Protein AF-A0A952EDF9-F1 (afdb_monomer)

Solvent-accessible surface area (backbone atoms only — not comparable to full-atom values): 18925 Å² total; per-residue (Å²): 132,82,62,59,41,62,50,46,63,73,45,100,60,60,72,67,63,33,50,54,29,49,51,56,52,49,58,46,50,69,54,49,51,57,54,50,52,52,51,51,51,51,51,51,54,49,51,53,53,53,46,60,43,46,52,59,56,50,51,53,50,53,54,50,51,53,45,42,74,70,30,38,53,57,67,71,69,79,77,60,95,83,40,78,61,56,66,59,35,51,54,51,40,51,52,37,52,54,50,50,50,53,55,50,52,51,48,56,52,46,55,51,49,50,56,51,49,51,53,51,54,54,54,49,69,72,42,92,85,60,61,68,69,66,52,48,55,54,53,49,52,52,56,54,51,53,53,54,52,55,59,60,62,64,42,44,65,64,76,78,76,85,78,73,81,82,86,84,69,87,67,77,70,66,80,77,75,78,68,85,48,74,64,56,51,52,51,51,51,50,52,50,48,59,51,45,68,56,49,50,61,54,50,52,54,52,51,50,54,58,53,55,51,52,33,54,51,53,39,52,52,52,53,52,31,42,54,52,41,24,74,78,69,76,48,78,74,68,47,54,71,81,50,64,66,74,63,86,74,68,76,84,63,47,49,79,48,55,44,75,48,81,51,103,88,38,71,26,38,36,33,33,18,45,23,58,85,83,82,48,67,47,53,37,26,31,37,39,36,38,42,69,90,69,53,72,47,80,47,76,34,62,50,76,83,78,63,97,80,67,87,74,83,82,86,88,83,89,66,71,88,129

Sequence (322 aa):
PYVLPALKLIAPLPLEERALAAQQFLAFGQTLWPALAVLIVAAAVFSLHLTHRLAGPLHRLHQSARELAQGNLTLRVRLRRGDELHELAHVANTALVNLDQAFGDIRAHGAHSQAAVGRVVEALRAQPGANPEYLADWEEALKESDQLEAVLQRFRFAERLQGQGGWMGTRRRGQNQRGITLIELLIALAIVGILSSVAIPAYLNYVEHARTVEGNTAVRDVARLLDAYYVDTGAYSDNLATIGYSPVPPLRYYTILIKLKESDEEKDYEVRATGNLDGDVTHDAWVLEKKTDGTKTLRHGCISKVNPKDKLVGKIVYGCAD

pLDDT: mean 77.38, std 15.07, range [27.61, 94.0]

Secondary structure (DSSP, 8-state):
--SHHHHHHHS---HHHHHHHHHHHHHHHHHHHHHHHHHHHHHHHHHHHHHHHHHHHHHHHHHHHHHHHTTBTT------TT-STHHHHHHHHHHHHHHHHHHHHHHHHHHHHHHHHHHHHHHHHTSTT--HHHHHHHHHHHHHHHHHHHHHHTSB-------S--------------PPPHHHHHHHHHHHHHHHHHHHHHHHHHHHHHHHHHHHHHHHHHHHHHHHHHHHHSS--S-TTTTT---SSPPSSEEEEEEEEEETTEEEEEEEEEE-SSS-SSS-EEEEEE-TTS-EEEEEE---PPPTT----S--------

Radius of gyration: 46.33 Å; Cα contacts (8 Å, |Δi|>4): 250; chains: 1; bounding box: 87×51×136 Å

Structure (mmCIF, N/CA/C/O backbone):
data_AF-A0A952EDF9-F1
#
_entry.id   AF-A0A952EDF9-F1
#
loop_
_atom_site.group_PDB
_atom_site.id
_atom_site.type_symbol
_atom_site.label_atom_id
_atom_site.label_alt_id
_atom_site.label_comp_id
_atom_site.label_asym_id
_atom_site.label_entity_id
_atom_site.label_seq_id
_atom_site.pdbx_PDB_ins_code
_atom_site.Cartn_x
_atom_site.Cartn_y
_atom_site.Cartn_z
_atom_site.occupancy
_atom_site.B_iso_or_equiv
_atom_site.auth_seq_id
_atom_site.auth_comp_id
_atom_site.auth_asym_id
_atom_site.auth_atom_id
_atom_site.pdbx_PDB_model_num
ATOM 1 N N . PRO A 1 1 ? -13.611 11.651 13.789 1.00 52.47 1 PRO A N 1
ATOM 2 C CA . PRO A 1 1 ? -12.876 12.527 14.740 1.00 52.47 1 PRO A CA 1
ATOM 3 C C . PRO A 1 1 ? -12.589 13.957 14.232 1.00 52.47 1 PRO A C 1
ATOM 5 O O . PRO A 1 1 ? -12.571 14.872 15.041 1.00 52.47 1 PRO A O 1
ATOM 8 N N . TYR A 1 2 ? -12.373 14.169 12.926 1.00 54.50 2 TYR A N 1
ATOM 9 C CA . TYR A 1 2 ? -11.706 15.390 12.428 1.00 54.50 2 TYR A CA 1
ATOM 10 C C . TYR A 1 2 ? -12.625 16.529 11.942 1.00 54.50 2 TYR A C 1
ATOM 12 O O . TYR A 1 2 ? -12.168 17.655 11.793 1.00 54.50 2 TYR A O 1
ATOM 20 N N . VAL A 1 3 ? -13.916 16.267 11.714 1.00 55.88 3 VAL A N 1
ATOM 21 C CA . VAL A 1 3 ? -14.873 17.268 11.183 1.00 55.88 3 VAL A CA 1
ATOM 22 C C . VAL A 1 3 ? -15.687 17.939 12.302 1.00 55.88 3 VAL A C 1
ATOM 24 O O . VAL A 1 3 ? -16.076 19.099 12.190 1.00 55.88 3 VAL A O 1
ATOM 27 N N . LEU A 1 4 ? -15.899 17.232 13.419 1.00 60.84 4 LEU A N 1
ATOM 28 C CA . LEU A 1 4 ? -16.686 17.721 14.557 1.00 60.84 4 LEU A CA 1
ATOM 29 C C . LEU A 1 4 ? -16.128 19.006 15.200 1.00 60.84 4 LEU A C 1
ATOM 31 O O . LEU A 1 4 ? -16.930 19.901 15.460 1.00 60.84 4 LEU A O 1
ATOM 35 N N . PRO A 1 5 ? -14.808 19.154 15.442 1.00 62.56 5 PRO A N 1
ATOM 36 C CA . PRO A 1 5 ? -14.270 20.374 16.051 1.00 62.56 5 PRO A CA 1
ATOM 37 C C . PRO A 1 5 ? -14.475 21.615 15.169 1.00 62.56 5 PRO A C 1
ATOM 39 O O . PRO A 1 5 ? -14.823 22.681 15.671 1.00 62.56 5 PRO A O 1
ATOM 42 N N . ALA A 1 6 ? -14.345 21.464 13.845 1.00 62.41 6 ALA A N 1
ATOM 43 C CA . ALA A 1 6 ? -14.576 22.541 12.882 1.00 62.41 6 ALA A CA 1
ATOM 44 C C . ALA A 1 6 ? -16.059 22.956 12.815 1.00 62.41 6 ALA A C 1
ATOM 46 O O . ALA A 1 6 ? -16.367 24.144 12.761 1.00 62.41 6 ALA A O 1
ATOM 47 N N . LEU A 1 7 ? -16.984 21.992 12.887 1.00 62.88 7 LEU A N 1
ATOM 48 C CA . LEU A 1 7 ? -18.426 22.265 12.958 1.00 62.88 7 LEU A CA 1
ATOM 49 C C . LEU A 1 7 ? -18.827 22.953 14.276 1.00 62.88 7 LEU A C 1
ATOM 51 O O . LEU A 1 7 ? -19.652 23.867 14.260 1.00 62.88 7 LEU A O 1
ATOM 55 N N . LYS A 1 8 ? -18.213 22.571 15.407 1.00 63.72 8 LYS A N 1
ATOM 56 C CA . LYS A 1 8 ? -18.462 23.183 16.727 1.00 63.72 8 LYS A CA 1
ATOM 57 C C . LYS A 1 8 ? -18.050 24.659 16.805 1.00 63.72 8 LYS A C 1
ATOM 59 O O . LYS A 1 8 ? -18.678 25.423 17.530 1.00 63.72 8 LYS A O 1
ATOM 64 N N . LEU A 1 9 ? -17.043 25.078 16.036 1.00 63.53 9 LEU A N 1
ATOM 65 C CA . LEU A 1 9 ? -16.602 26.479 15.966 1.00 63.53 9 LEU A CA 1
ATOM 66 C C . LEU A 1 9 ? -17.614 27.402 15.263 1.00 63.53 9 LEU A C 1
ATOM 68 O O . LEU A 1 9 ? -17.682 28.587 15.583 1.00 63.53 9 LEU A O 1
ATOM 72 N N . ILE A 1 10 ? -18.406 26.866 14.329 1.00 71.44 10 ILE A N 1
ATOM 73 C CA . ILE A 1 10 ? -19.379 27.627 13.525 1.00 71.44 10 ILE A CA 1
ATOM 74 C C . ILE A 1 10 ? -20.788 27.551 14.146 1.00 71.44 10 ILE A C 1
ATOM 76 O O . ILE A 1 10 ? -21.595 28.466 13.987 1.00 71.44 10 ILE A O 1
ATOM 80 N N . ALA A 1 11 ? -21.086 26.492 14.905 1.00 72.88 11 ALA A N 1
ATOM 81 C CA . ALA A 1 11 ? -22.366 26.309 15.587 1.00 72.88 11 ALA A CA 1
ATOM 82 C C . ALA A 1 11 ? -22.575 27.318 16.742 1.00 72.88 11 ALA A C 1
ATOM 84 O O . ALA A 1 11 ? -21.603 27.692 17.409 1.00 72.88 11 ALA A O 1
ATOM 85 N N . PRO A 1 12 ? -23.818 27.768 17.022 1.00 76.12 12 PRO A N 1
ATOM 86 C CA . PRO A 1 12 ? -24.167 28.664 18.134 1.00 76.12 12 PRO A CA 1
ATOM 87 C C . PRO A 1 12 ? -24.107 27.942 19.494 1.00 76.12 12 PRO A C 1
ATOM 89 O O . PRO A 1 12 ? -25.115 27.772 20.168 1.00 76.12 12 PRO A O 1
ATOM 92 N N . LEU A 1 13 ? -22.915 27.481 19.872 1.00 78.31 13 LEU A N 1
ATOM 93 C CA . LEU A 1 13 ? -22.613 26.823 21.144 1.00 78.31 13 LEU A CA 1
ATOM 94 C C . LEU A 1 13 ? -22.057 27.830 22.173 1.00 78.31 13 LEU A C 1
ATOM 96 O O . LEU A 1 13 ? -21.563 28.894 21.776 1.00 78.31 13 LEU A O 1
ATOM 100 N N . PRO A 1 14 ? -22.108 27.505 23.480 1.00 81.62 14 PRO A N 1
ATOM 101 C CA . PRO A 1 14 ? -21.505 28.313 24.539 1.00 81.62 14 PRO A CA 1
ATOM 102 C C . PRO A 1 14 ? -20.019 28.605 24.275 1.00 81.62 14 PRO A C 1
ATOM 104 O O . PRO A 1 14 ? -19.308 27.803 23.666 1.00 81.62 14 PRO A O 1
ATOM 107 N N . LEU A 1 15 ? -19.535 29.760 24.748 1.00 75.62 15 LEU A N 1
ATOM 108 C CA . LEU A 1 15 ? -18.158 30.228 24.509 1.00 75.62 15 LEU A CA 1
ATOM 109 C C . LEU A 1 15 ? -17.088 29.241 25.005 1.00 75.62 15 LEU A C 1
ATOM 111 O O . LEU A 1 15 ? -16.028 29.131 24.393 1.00 75.62 15 LEU A O 1
ATOM 115 N N . GLU A 1 16 ? -17.382 28.500 26.068 1.00 79.94 16 GLU A N 1
ATOM 116 C CA . GLU A 1 16 ? -16.485 27.513 26.672 1.00 79.94 16 GLU A CA 1
ATOM 117 C C . GLU A 1 16 ? -16.273 26.285 25.769 1.00 79.94 16 GLU A C 1
ATOM 119 O O . GLU A 1 16 ? -15.138 25.892 25.496 1.00 79.94 16 GLU A O 1
ATOM 124 N N . GLU A 1 17 ? -17.346 25.751 25.177 1.00 75.06 17 GLU A N 1
ATOM 125 C CA . GLU A 1 17 ? -17.253 24.637 24.225 1.00 75.06 17 GLU A CA 1
ATOM 126 C C . GLU A 1 17 ? -16.536 25.034 22.928 1.00 75.06 17 GLU A C 1
ATOM 128 O O . GLU A 1 17 ? -15.784 24.244 22.347 1.00 75.06 17 GLU A O 1
ATOM 133 N N . ARG A 1 18 ? -16.731 26.281 22.481 1.00 73.19 18 ARG A N 1
ATOM 134 C CA . ARG A 1 18 ? -16.001 26.841 21.335 1.00 73.19 18 ARG A CA 1
ATOM 135 C C . ARG A 1 18 ? -14.509 26.996 21.633 1.00 73.19 18 ARG A C 1
ATOM 137 O O . ARG A 1 18 ? -13.697 26.740 20.746 1.00 73.19 18 ARG A O 1
ATOM 144 N N . ALA A 1 19 ? -14.138 27.370 22.859 1.00 75.25 19 ALA A N 1
ATOM 145 C CA . ALA A 1 19 ? -12.742 27.491 23.280 1.00 75.25 19 ALA A CA 1
ATOM 146 C C . ALA A 1 19 ? -12.031 26.126 23.326 1.00 75.25 19 ALA A C 1
ATOM 148 O O . ALA A 1 19 ? -10.907 26.005 22.834 1.00 75.25 19 ALA A O 1
ATOM 149 N N . LEU A 1 20 ? -12.706 25.083 23.821 1.00 78.75 20 LEU A N 1
ATOM 150 C CA . LEU A 1 20 ? -12.185 23.713 23.806 1.00 78.75 20 LEU A CA 1
ATOM 151 C C . LEU A 1 20 ? -11.982 23.202 22.368 1.00 78.75 20 LEU A C 1
ATOM 153 O O . LEU A 1 20 ? -10.925 22.664 22.031 1.00 78.75 20 LEU A O 1
ATOM 157 N N . ALA A 1 21 ? -12.966 23.424 21.490 1.00 73.69 21 ALA A N 1
ATOM 158 C CA . ALA A 1 21 ? -12.864 23.061 20.076 1.00 73.69 21 ALA A CA 1
ATOM 159 C C . ALA A 1 21 ? -11.733 23.826 19.360 1.00 73.69 21 ALA A C 1
ATOM 161 O O . ALA A 1 21 ? -11.009 23.242 18.550 1.00 73.69 21 ALA A O 1
ATOM 162 N N . ALA A 1 22 ? -11.536 25.109 19.690 1.00 75.81 22 ALA A N 1
ATOM 163 C CA . ALA A 1 22 ? -10.440 25.918 19.166 1.00 75.81 22 ALA A CA 1
ATOM 164 C C . ALA A 1 22 ? -9.071 25.353 19.568 1.00 75.81 22 ALA A C 1
ATOM 166 O O . ALA A 1 22 ? -8.200 25.217 18.712 1.00 75.81 22 ALA A O 1
ATOM 167 N N . GLN A 1 23 ? -8.884 24.969 20.836 1.00 79.00 23 GLN A N 1
ATOM 168 C CA . GLN A 1 23 ? -7.627 24.379 21.312 1.00 79.00 23 GLN A CA 1
ATOM 169 C C . GLN A 1 23 ? -7.314 23.044 20.630 1.00 79.00 23 GLN A C 1
ATOM 171 O O . GLN A 1 23 ? -6.174 22.820 20.222 1.00 79.00 23 GLN A O 1
ATOM 176 N N . GLN A 1 24 ? -8.319 22.187 20.431 1.00 75.44 24 GLN A N 1
ATOM 177 C CA . GLN A 1 24 ? -8.152 20.931 19.692 1.00 75.44 24 GLN A CA 1
ATOM 178 C C . GLN A 1 24 ? -7.728 21.175 18.239 1.00 75.44 24 GLN A C 1
ATOM 180 O O . GLN A 1 24 ? -6.836 20.499 17.725 1.00 75.44 24 GLN A O 1
ATOM 185 N N . PHE A 1 25 ? -8.326 22.170 17.580 1.00 74.88 25 PHE A N 1
ATOM 186 C CA . PHE A 1 25 ? -7.965 22.540 16.212 1.00 74.88 25 PHE A CA 1
ATOM 187 C C . PHE A 1 25 ? -6.546 23.128 16.127 1.00 74.88 25 PHE A C 1
ATOM 189 O O . PHE A 1 25 ? -5.804 22.846 15.185 1.00 74.88 25 PHE A O 1
ATOM 196 N N . LEU A 1 26 ? -6.141 23.904 17.134 1.00 76.00 26 LEU A N 1
ATOM 197 C CA . LEU A 1 26 ? -4.812 24.510 17.217 1.00 76.00 26 LEU A CA 1
ATOM 198 C C . LEU A 1 26 ? -3.723 23.449 17.448 1.00 76.00 26 LEU A C 1
ATOM 200 O O . LEU A 1 26 ? -2.719 23.444 16.736 1.00 76.00 26 LEU A O 1
ATOM 204 N N . ALA A 1 27 ? -3.955 22.500 18.360 1.00 75.25 27 ALA A N 1
ATOM 205 C CA . ALA A 1 27 ? -3.066 21.358 18.595 1.00 75.25 27 ALA A CA 1
ATOM 206 C C . ALA A 1 27 ? -2.930 20.464 17.347 1.00 75.25 27 ALA A C 1
ATOM 208 O O . ALA A 1 27 ? -1.843 19.980 17.016 1.00 75.25 27 ALA A O 1
ATOM 209 N N . PHE A 1 28 ? -4.022 20.294 16.598 1.00 76.00 28 PHE A N 1
ATOM 210 C CA . PHE A 1 28 ? -3.999 19.603 15.314 1.00 76.00 28 PHE A CA 1
ATOM 211 C C . PHE A 1 28 ? -3.159 20.353 14.272 1.00 76.00 28 PHE A C 1
ATOM 213 O O . PHE A 1 28 ? -2.289 19.760 13.639 1.00 76.00 28 PHE A O 1
ATOM 220 N N . GLY A 1 29 ? -3.348 21.667 14.129 1.00 77.81 29 GLY A N 1
ATOM 221 C CA . GLY A 1 29 ? -2.534 22.485 13.227 1.00 77.81 29 GLY A CA 1
ATOM 222 C C . GLY A 1 29 ? -1.038 22.408 13.553 1.00 77.81 29 GLY A C 1
ATOM 223 O O . GLY A 1 29 ? -0.217 22.256 12.649 1.00 77.81 29 GLY A O 1
ATOM 224 N N . GLN A 1 30 ? -0.682 22.437 14.839 1.00 79.69 30 GLN A N 1
ATOM 225 C CA . GLN A 1 30 ? 0.709 22.354 15.298 1.00 79.69 30 GLN A CA 1
ATOM 226 C C . GLN A 1 30 ? 1.385 21.011 15.001 1.00 79.69 30 GLN A C 1
ATOM 228 O O . GLN A 1 30 ? 2.604 20.972 14.876 1.00 79.69 30 GLN A O 1
ATOM 233 N N . THR A 1 31 ? 0.629 19.922 14.860 1.00 77.25 31 THR A N 1
ATOM 234 C CA . THR A 1 31 ? 1.179 18.592 14.547 1.00 77.25 31 THR A CA 1
ATOM 235 C C . THR A 1 31 ? 1.130 18.278 13.051 1.00 77.25 31 THR A C 1
ATOM 237 O O . THR A 1 31 ? 2.080 17.714 12.506 1.00 77.25 31 THR A O 1
ATOM 240 N N . LEU A 1 32 ? 0.068 18.699 12.360 1.00 81.75 32 LEU A N 1
ATOM 241 C CA . LEU A 1 32 ? -0.134 18.437 10.936 1.00 81.75 32 LEU A CA 1
ATOM 242 C C . LEU A 1 32 ? 0.842 19.224 10.051 1.00 81.75 32 LEU A C 1
ATOM 244 O O . LEU A 1 32 ? 1.444 18.649 9.145 1.00 81.75 32 LEU A O 1
ATOM 248 N N . TRP A 1 33 ? 1.006 20.531 10.289 1.00 85.88 33 TRP A N 1
ATOM 249 C CA . TRP A 1 33 ? 1.817 21.386 9.414 1.00 85.88 33 TRP A CA 1
ATOM 250 C C . TRP A 1 33 ? 3.299 20.983 9.366 1.00 85.88 33 TRP A C 1
ATOM 252 O O . TRP A 1 33 ? 3.834 20.893 8.258 1.00 85.88 33 TRP A O 1
ATOM 262 N N . PRO A 1 34 ? 3.971 20.672 10.494 1.00 87.12 34 PRO A N 1
ATOM 263 C CA . PRO A 1 34 ? 5.345 20.179 10.459 1.00 87.12 34 PRO A CA 1
ATOM 264 C C . PRO A 1 34 ? 5.468 18.833 9.745 1.00 87.12 34 PRO A C 1
ATOM 266 O O . PRO A 1 34 ? 6.382 18.651 8.943 1.00 87.12 34 PRO A O 1
ATOM 269 N N . ALA A 1 35 ? 4.530 17.908 9.981 1.00 80.19 35 ALA A N 1
ATOM 270 C CA . ALA A 1 35 ? 4.525 16.610 9.312 1.00 80.19 35 ALA A CA 1
ATOM 271 C C . ALA A 1 35 ? 4.379 16.767 7.789 1.00 80.19 35 ALA A C 1
ATOM 273 O O . ALA A 1 35 ? 5.140 16.166 7.032 1.00 80.19 35 ALA A O 1
ATOM 274 N N . LEU A 1 36 ? 3.461 17.630 7.339 1.00 84.62 36 LEU A N 1
ATOM 275 C CA . LEU A 1 36 ? 3.266 17.942 5.923 1.00 84.62 36 LEU A CA 1
ATOM 276 C C . LEU A 1 36 ? 4.515 18.590 5.310 1.00 84.62 36 LEU A C 1
ATOM 278 O O . LEU A 1 36 ? 4.930 18.208 4.219 1.00 84.62 36 LEU A O 1
ATOM 282 N N . ALA A 1 37 ? 5.141 19.534 6.017 1.00 88.44 37 ALA A N 1
ATOM 283 C CA . ALA A 1 37 ? 6.357 20.197 5.557 1.00 88.44 37 ALA A CA 1
ATOM 284 C C . ALA A 1 37 ? 7.510 19.199 5.367 1.00 88.44 37 ALA A C 1
ATOM 286 O O . ALA A 1 37 ? 8.168 19.214 4.327 1.00 88.44 37 ALA A O 1
ATOM 287 N N . VAL A 1 38 ? 7.711 18.283 6.320 1.00 90.00 38 VAL A N 1
ATOM 288 C CA . VAL A 1 38 ? 8.703 17.201 6.199 1.00 90.00 38 VAL A CA 1
ATOM 289 C C . VAL A 1 38 ? 8.398 16.314 4.992 1.00 90.00 38 VAL A C 1
ATOM 291 O O . VAL A 1 38 ? 9.305 15.988 4.229 1.00 90.00 38 VAL A O 1
ATOM 294 N N . LEU A 1 39 ? 7.128 15.967 4.777 1.00 88.31 39 LEU A N 1
ATOM 295 C CA . LEU A 1 39 ? 6.696 15.136 3.652 1.00 88.31 39 LEU A CA 1
ATOM 296 C C . LEU A 1 39 ? 6.957 15.819 2.301 1.00 88.31 39 LEU A C 1
ATOM 298 O O . LEU A 1 39 ? 7.466 15.185 1.380 1.00 88.31 39 LEU A O 1
ATOM 302 N N . ILE A 1 40 ? 6.677 17.120 2.197 1.00 91.44 40 ILE A N 1
ATOM 303 C CA . ILE A 1 40 ? 6.951 17.923 0.997 1.00 91.44 40 ILE A CA 1
ATOM 304 C C . ILE A 1 40 ? 8.454 17.986 0.722 1.00 91.44 40 ILE A C 1
ATOM 306 O O . ILE A 1 40 ? 8.878 17.778 -0.414 1.00 91.44 40 ILE A O 1
ATOM 310 N N . VAL A 1 41 ? 9.273 18.228 1.750 1.00 92.94 41 VAL A N 1
ATOM 311 C CA . VAL A 1 41 ? 10.735 18.254 1.604 1.00 92.94 41 VAL A CA 1
ATOM 312 C C . VAL A 1 41 ? 11.257 16.884 1.173 1.00 92.94 41 VAL A C 1
ATOM 314 O O . VAL A 1 41 ? 12.049 16.801 0.236 1.00 92.94 41 VAL A O 1
ATOM 317 N N . ALA A 1 42 ? 10.777 15.801 1.788 1.00 87.19 42 ALA A N 1
ATOM 318 C CA . ALA A 1 42 ? 11.144 14.442 1.405 1.00 87.19 42 ALA A CA 1
ATOM 319 C C . ALA A 1 42 ? 10.755 14.134 -0.051 1.00 87.19 42 ALA A C 1
ATOM 321 O O . ALA A 1 42 ? 11.573 13.606 -0.806 1.00 87.19 42 ALA A O 1
ATOM 322 N N . ALA A 1 43 ? 9.549 14.524 -0.476 1.00 85.44 43 ALA A N 1
ATOM 323 C CA . ALA A 1 43 ? 9.085 14.366 -1.852 1.00 85.44 43 ALA A CA 1
ATOM 324 C C . ALA A 1 43 ? 9.927 15.184 -2.846 1.00 85.44 43 ALA A C 1
ATOM 326 O O . ALA A 1 43 ? 10.272 14.686 -3.919 1.00 85.44 43 ALA A O 1
ATOM 327 N N . ALA A 1 44 ? 10.314 16.411 -2.488 1.00 91.12 44 ALA A N 1
ATOM 328 C CA . ALA A 1 44 ? 11.178 17.251 -3.311 1.00 91.12 44 ALA A CA 1
ATOM 329 C C . ALA A 1 44 ? 12.581 16.642 -3.467 1.00 91.12 44 ALA A C 1
ATOM 331 O O . ALA A 1 44 ? 13.087 16.529 -4.583 1.00 91.12 44 ALA A O 1
ATOM 332 N N . VAL A 1 45 ? 13.187 16.181 -2.368 1.00 90.31 45 VAL A N 1
ATOM 333 C CA . VAL A 1 45 ? 14.494 15.504 -2.387 1.00 90.31 45 VAL A CA 1
ATOM 334 C C . VAL A 1 45 ? 14.432 14.223 -3.218 1.00 90.31 45 VAL A C 1
ATOM 336 O O . VAL A 1 45 ? 15.315 13.978 -4.040 1.00 90.31 45 VAL A O 1
ATOM 339 N N . PHE A 1 46 ? 13.370 13.432 -3.060 1.00 86.25 46 PHE A N 1
ATOM 340 C CA . PHE A 1 46 ? 13.144 12.226 -3.850 1.00 86.25 46 PHE A CA 1
ATOM 341 C C . PHE A 1 46 ? 13.009 12.536 -5.347 1.00 86.25 46 PHE A C 1
ATOM 343 O O . PHE A 1 46 ? 13.668 11.900 -6.171 1.00 86.25 46 PHE A O 1
ATOM 350 N N . SER A 1 47 ? 12.218 13.553 -5.700 1.00 85.88 47 SER A N 1
ATOM 351 C CA . SER A 1 47 ? 12.043 14.005 -7.084 1.00 85.88 47 SER A CA 1
ATOM 352 C C . SER A 1 47 ? 13.372 14.441 -7.712 1.00 85.88 47 SER A C 1
ATOM 354 O O . SER A 1 47 ? 13.710 14.023 -8.824 1.00 85.88 47 SER A O 1
ATOM 356 N N . LEU A 1 48 ? 14.188 15.202 -6.973 1.00 89.31 48 LEU A N 1
ATOM 357 C CA . LEU A 1 48 ? 15.528 15.602 -7.412 1.00 89.31 48 LEU A CA 1
ATOM 358 C C . LEU A 1 48 ? 16.460 14.395 -7.591 1.00 89.31 48 LEU A C 1
ATOM 360 O O . LEU A 1 48 ? 17.196 14.328 -8.579 1.00 89.31 48 LEU A O 1
ATOM 364 N N . HIS A 1 49 ? 16.405 13.416 -6.684 1.00 85.25 49 HIS A N 1
ATOM 365 C CA . HIS A 1 49 ? 17.210 12.199 -6.782 1.00 85.25 49 HIS A CA 1
ATOM 366 C C . HIS A 1 49 ? 16.850 11.368 -8.020 1.00 85.25 49 HIS A C 1
ATOM 368 O O . HIS A 1 49 ? 17.738 10.959 -8.774 1.00 85.25 49 HIS A O 1
ATOM 374 N N . LEU A 1 50 ? 15.551 11.161 -8.259 1.00 80.94 50 LEU A N 1
ATOM 375 C CA . LEU A 1 50 ? 15.045 10.432 -9.421 1.00 80.94 50 LEU A CA 1
ATOM 376 C C . LEU A 1 50 ? 15.430 11.142 -10.725 1.00 80.94 50 LEU A C 1
ATOM 378 O O . LEU A 1 50 ? 15.945 10.518 -11.654 1.00 80.94 50 LEU A O 1
ATOM 382 N N . THR A 1 51 ? 15.254 12.464 -10.766 1.00 84.31 51 THR A N 1
ATOM 383 C CA . THR A 1 51 ? 15.580 13.283 -11.938 1.00 84.31 51 THR A CA 1
ATOM 384 C C . THR A 1 51 ? 17.064 13.193 -12.279 1.00 84.31 51 THR A C 1
ATOM 386 O O . THR A 1 51 ? 17.415 12.967 -13.436 1.00 84.31 51 THR A O 1
ATOM 389 N N . HIS A 1 52 ? 17.955 13.288 -11.289 1.00 82.50 52 HIS A N 1
ATOM 390 C CA . HIS A 1 52 ? 19.394 13.197 -11.534 1.00 82.50 52 HIS A CA 1
ATOM 391 C C . HIS A 1 52 ? 19.821 11.808 -12.042 1.00 82.50 52 HIS A C 1
ATOM 393 O O . HIS A 1 52 ? 20.681 11.709 -12.921 1.00 82.50 52 HIS A O 1
ATOM 399 N N . ARG A 1 53 ? 19.201 10.731 -11.539 1.00 80.12 53 ARG A N 1
ATOM 400 C CA . ARG A 1 53 ? 19.488 9.358 -11.989 1.00 80.12 53 ARG A CA 1
ATOM 401 C C . ARG A 1 53 ? 18.997 9.048 -13.406 1.00 80.12 53 ARG A C 1
ATOM 403 O O . ARG A 1 53 ? 19.565 8.163 -14.039 1.00 80.12 53 ARG A O 1
ATOM 410 N N . LEU A 1 54 ? 17.990 9.760 -13.917 1.00 80.50 54 LEU A N 1
ATOM 411 C CA . LEU A 1 54 ? 17.394 9.493 -15.235 1.00 80.50 54 LEU A CA 1
ATOM 412 C C . LEU A 1 54 ? 17.816 10.492 -16.320 1.00 80.50 54 LEU A C 1
ATOM 414 O O . LEU A 1 54 ? 18.090 10.090 -17.453 1.00 80.50 54 LEU A O 1
ATOM 418 N N . ALA A 1 55 ? 17.917 11.782 -15.992 1.00 81.56 55 ALA A N 1
ATOM 419 C CA . ALA A 1 55 ? 18.138 12.837 -16.982 1.00 81.56 55 ALA A CA 1
ATOM 420 C C . ALA A 1 55 ? 19.520 12.745 -17.651 1.00 81.56 55 ALA A C 1
ATOM 422 O O . ALA A 1 55 ? 19.638 12.870 -18.871 1.00 81.56 55 ALA A O 1
ATOM 423 N N . GLY A 1 56 ? 20.572 12.474 -16.871 1.00 82.81 56 GLY A N 1
ATOM 424 C CA . GLY A 1 56 ? 21.938 12.348 -17.388 1.00 82.81 56 GLY A CA 1
ATOM 425 C C . GLY A 1 56 ? 22.114 11.197 -18.393 1.00 82.81 56 GLY A C 1
ATOM 426 O O . GLY A 1 56 ? 22.622 11.428 -19.494 1.00 82.81 56 GLY A O 1
ATOM 427 N N . PRO A 1 57 ? 21.698 9.962 -18.054 1.00 85.31 57 PRO A N 1
ATOM 428 C CA . PRO A 1 57 ? 21.740 8.819 -18.969 1.00 85.31 57 PRO A CA 1
ATOM 429 C C . PRO A 1 57 ? 20.945 9.045 -20.250 1.00 85.31 57 PRO A C 1
ATOM 431 O O . PRO A 1 57 ? 21.436 8.747 -21.338 1.00 85.31 57 PRO A O 1
ATOM 434 N N . LEU A 1 58 ? 19.741 9.609 -20.127 1.00 87.88 58 LEU A N 1
ATOM 435 C CA . LEU A 1 58 ? 18.856 9.852 -21.260 1.00 87.88 58 LEU A CA 1
ATOM 436 C C . LEU A 1 58 ? 19.457 10.867 -22.239 1.00 87.88 58 LEU A C 1
ATOM 438 O O . LEU A 1 58 ? 19.413 10.664 -23.451 1.00 87.88 58 LEU A O 1
ATOM 442 N N . HIS A 1 59 ? 20.091 11.921 -21.721 1.00 87.44 59 HIS A N 1
ATOM 443 C CA . HIS A 1 59 ? 20.785 12.897 -22.554 1.00 87.44 59 HIS A CA 1
ATOM 444 C C . HIS A 1 59 ? 21.944 12.264 -23.341 1.00 87.44 59 HIS A C 1
ATOM 446 O O . HIS A 1 59 ? 22.071 12.488 -24.545 1.00 87.44 59 HIS A O 1
ATOM 452 N N . ARG A 1 60 ? 22.747 11.407 -22.692 1.00 85.12 60 ARG A N 1
ATOM 453 C CA . ARG A 1 60 ? 23.842 10.671 -23.353 1.00 85.12 60 ARG A CA 1
ATOM 454 C C . ARG A 1 60 ? 23.336 9.715 -24.433 1.00 85.12 60 ARG A C 1
ATOM 456 O O . ARG A 1 60 ? 23.949 9.612 -25.495 1.00 85.12 60 ARG A O 1
ATOM 463 N N . LEU A 1 61 ? 22.219 9.034 -24.178 1.00 88.12 61 LEU A N 1
ATOM 464 C CA . LEU A 1 61 ? 21.567 8.168 -25.161 1.00 88.12 61 LEU A CA 1
ATOM 465 C C . LEU A 1 61 ? 21.078 8.960 -26.371 1.00 88.12 61 LEU A C 1
ATOM 467 O O . LEU A 1 61 ? 21.318 8.548 -27.500 1.00 88.12 61 LEU A O 1
ATOM 471 N N . HIS A 1 62 ? 20.454 10.116 -26.150 1.00 88.94 62 HIS A N 1
ATOM 472 C CA . HIS A 1 62 ? 20.012 10.981 -27.240 1.00 88.94 62 HIS A CA 1
ATOM 473 C C . HIS A 1 62 ? 21.192 11.490 -28.079 1.00 88.94 62 HIS A C 1
ATOM 475 O O . HIS A 1 62 ? 21.130 11.458 -29.307 1.00 88.94 62 HIS A O 1
ATOM 481 N N . GLN A 1 63 ? 22.289 11.902 -27.438 1.00 88.81 63 GLN A N 1
ATOM 482 C CA . GLN A 1 63 ? 23.504 12.295 -28.153 1.00 88.81 63 GLN A CA 1
ATOM 483 C C . GLN A 1 63 ? 24.067 11.131 -28.979 1.00 88.81 63 GLN A C 1
ATOM 485 O O . GLN A 1 63 ? 24.369 11.302 -30.158 1.00 88.81 63 GLN A O 1
ATOM 490 N N . SER A 1 64 ? 24.103 9.931 -28.396 1.00 88.44 64 SER A N 1
ATOM 491 C CA . SER A 1 64 ? 24.540 8.722 -29.097 1.00 88.44 64 SER A CA 1
ATOM 492 C C . SER A 1 64 ? 23.645 8.406 -30.300 1.00 88.44 64 SER A C 1
ATOM 494 O O . SER A 1 64 ? 24.141 8.103 -31.378 1.00 88.44 64 SER A O 1
ATOM 496 N N . ALA A 1 65 ? 22.325 8.547 -30.156 1.00 88.31 65 ALA A N 1
ATOM 497 C CA . ALA A 1 65 ? 21.372 8.353 -31.246 1.00 88.31 65 ALA A CA 1
ATOM 498 C C . ALA A 1 65 ? 21.584 9.346 -32.402 1.00 88.31 65 ALA A C 1
ATOM 500 O O . ALA A 1 65 ? 21.456 8.965 -33.564 1.00 88.31 65 ALA A O 1
ATOM 501 N N . ARG A 1 66 ? 21.954 10.601 -32.113 1.00 89.75 66 ARG A N 1
ATOM 502 C CA . ARG A 1 66 ? 22.292 11.584 -33.158 1.00 89.75 66 ARG A CA 1
ATOM 503 C C . ARG A 1 66 ? 23.555 11.206 -33.922 1.00 89.75 66 ARG A C 1
ATOM 505 O O . ARG A 1 66 ? 23.573 11.322 -35.142 1.00 89.75 66 ARG A O 1
ATOM 512 N N . GLU A 1 67 ? 24.590 10.746 -33.229 1.00 84.88 67 GLU A N 1
ATOM 513 C CA . GLU A 1 67 ? 25.833 10.301 -33.872 1.00 84.88 67 GLU A CA 1
ATOM 514 C C . GLU A 1 67 ? 25.617 9.042 -34.728 1.00 84.88 67 GLU A C 1
ATOM 516 O O . GLU A 1 67 ? 26.160 8.937 -35.829 1.00 84.88 67 GLU A O 1
ATOM 521 N N . LEU A 1 68 ? 24.748 8.131 -34.279 1.00 85.88 68 LEU A N 1
ATOM 522 C CA . LEU A 1 68 ? 24.307 6.981 -35.070 1.00 85.88 68 LEU A CA 1
ATOM 523 C C . LEU A 1 68 ? 23.547 7.402 -36.329 1.00 85.88 68 LEU A C 1
ATOM 525 O O . LEU A 1 68 ? 23.832 6.895 -37.412 1.00 85.88 68 LEU A O 1
ATOM 529 N N . ALA A 1 69 ? 22.629 8.365 -36.214 1.00 81.94 69 ALA A N 1
ATOM 530 C CA . ALA A 1 69 ? 21.889 8.901 -37.357 1.00 81.94 69 ALA A CA 1
ATOM 531 C C . ALA A 1 69 ? 22.803 9.582 -38.393 1.00 81.94 69 ALA A C 1
ATOM 533 O O . ALA A 1 69 ? 22.473 9.636 -39.574 1.00 81.94 69 ALA A O 1
ATOM 534 N N . GLN A 1 70 ? 23.973 10.067 -37.970 1.00 86.19 70 GLN A N 1
ATOM 535 C CA . GLN A 1 70 ? 25.008 10.614 -38.854 1.00 86.19 70 GLN A CA 1
ATOM 536 C C . GLN A 1 70 ? 25.893 9.532 -39.502 1.00 86.19 70 GLN A C 1
ATOM 538 O O . GLN A 1 70 ? 26.806 9.864 -40.256 1.00 86.19 70 GLN A O 1
ATOM 543 N N . GLY A 1 71 ? 25.629 8.250 -39.235 1.00 79.75 71 GLY A N 1
ATOM 544 C CA . GLY A 1 71 ? 26.311 7.113 -39.850 1.00 79.75 71 GLY A CA 1
ATOM 545 C C . GLY A 1 71 ? 27.569 6.639 -39.117 1.00 79.75 71 GLY A C 1
ATOM 546 O O . GLY A 1 71 ? 28.383 5.930 -39.707 1.00 79.75 71 GLY A O 1
ATOM 547 N N . ASN A 1 72 ? 27.762 7.020 -37.850 1.00 82.38 72 ASN A N 1
ATOM 548 C CA . ASN A 1 72 ? 28.874 6.536 -37.029 1.00 82.38 72 ASN A CA 1
ATOM 549 C C . ASN A 1 72 ? 28.486 5.272 -36.243 1.00 82.38 72 ASN A C 1
ATOM 551 O O . ASN A 1 72 ? 28.088 5.366 -35.084 1.00 82.38 72 ASN A O 1
ATOM 555 N N . LEU A 1 73 ? 28.632 4.089 -36.842 1.00 79.62 73 LEU A N 1
ATOM 556 C CA . LEU A 1 73 ? 28.280 2.812 -36.197 1.00 79.62 73 LEU A CA 1
ATOM 557 C C . LEU A 1 73 ? 29.353 2.300 -35.220 1.00 79.62 73 LEU A C 1
ATOM 559 O O . LEU A 1 73 ? 29.113 1.361 -34.467 1.00 79.62 73 LEU A O 1
ATOM 563 N N . THR A 1 74 ? 30.516 2.955 -35.169 1.00 77.19 74 THR A N 1
ATOM 564 C CA . THR A 1 74 ? 31.619 2.602 -34.252 1.00 77.19 74 THR A CA 1
ATOM 565 C C . THR A 1 74 ? 31.335 2.962 -32.794 1.00 77.19 74 THR A C 1
ATOM 567 O O . THR A 1 74 ? 32.044 2.532 -31.876 1.00 77.19 74 THR A O 1
ATOM 570 N N . LEU A 1 75 ? 30.302 3.779 -32.575 1.00 81.06 75 LEU A N 1
ATOM 571 C CA . LEU A 1 75 ? 29.958 4.302 -31.271 1.00 81.06 75 LEU A CA 1
ATOM 572 C C . LEU A 1 75 ? 29.533 3.173 -30.329 1.00 81.06 75 LEU A C 1
ATOM 574 O O . LEU A 1 75 ? 28.727 2.313 -30.671 1.00 81.06 75 LEU A O 1
ATOM 578 N N . ARG A 1 76 ? 30.025 3.217 -29.089 1.00 82.12 76 ARG A N 1
ATOM 579 C CA . ARG A 1 76 ? 29.513 2.372 -28.007 1.00 82.12 76 ARG A CA 1
ATOM 580 C C . ARG A 1 76 ? 28.881 3.225 -26.926 1.00 82.12 76 ARG A C 1
ATOM 582 O O . ARG A 1 76 ? 29.549 4.046 -26.298 1.00 82.12 76 ARG A O 1
ATOM 589 N N . VAL A 1 77 ? 27.610 2.965 -26.654 1.00 85.31 77 VAL A N 1
ATOM 590 C CA . VAL A 1 77 ? 26.862 3.598 -25.573 1.00 85.31 77 VAL A CA 1
ATOM 591 C C . VAL A 1 77 ? 27.411 3.093 -24.240 1.00 85.31 77 VAL A C 1
ATOM 593 O O . VAL A 1 77 ? 27.275 1.916 -23.900 1.00 85.31 77 VAL A O 1
ATOM 596 N N . ARG A 1 78 ? 28.041 3.979 -23.465 1.00 83.25 78 ARG A N 1
ATOM 597 C CA . ARG A 1 78 ? 28.533 3.682 -22.112 1.00 83.25 78 ARG A CA 1
ATOM 598 C C . ARG A 1 78 ? 27.816 4.557 -21.093 1.00 83.25 78 ARG A C 1
ATOM 600 O O . ARG A 1 78 ? 27.795 5.779 -21.218 1.00 83.25 78 ARG A O 1
ATOM 607 N N . LEU A 1 79 ? 27.261 3.919 -20.068 1.00 83.69 79 LEU A N 1
ATOM 608 C CA . LEU A 1 79 ? 26.625 4.585 -18.933 1.00 83.69 79 LEU A CA 1
ATOM 609 C C . LEU A 1 79 ? 27.504 4.473 -17.681 1.00 83.69 79 LEU A C 1
ATOM 611 O O . LEU A 1 79 ? 28.366 3.595 -17.588 1.00 83.69 79 LEU A O 1
ATOM 615 N N . ARG A 1 80 ? 27.337 5.405 -16.736 1.00 81.81 80 ARG A N 1
ATOM 616 C CA . ARG A 1 80 ? 28.060 5.387 -15.454 1.00 81.81 80 ARG A CA 1
ATOM 617 C C . ARG A 1 80 ? 27.440 4.313 -14.559 1.00 81.81 80 ARG A C 1
ATOM 619 O O . ARG A 1 80 ? 26.234 4.137 -14.598 1.00 81.81 80 ARG A O 1
ATOM 626 N N . ARG A 1 81 ? 28.226 3.674 -13.677 1.00 72.56 81 ARG A N 1
ATOM 627 C CA . ARG A 1 81 ? 27.759 2.567 -12.801 1.00 72.56 81 ARG A CA 1
ATOM 628 C C . ARG A 1 81 ? 26.495 2.872 -11.976 1.00 72.56 81 ARG A C 1
ATOM 630 O O . ARG A 1 81 ? 25.816 1.935 -11.587 1.00 72.56 81 ARG A O 1
ATOM 637 N N . GLY A 1 82 ? 26.206 4.143 -11.686 1.00 73.69 82 GLY A N 1
ATOM 638 C CA . GLY A 1 82 ? 25.022 4.572 -10.927 1.00 73.69 82 GLY A CA 1
ATOM 639 C C . GLY A 1 82 ? 23.774 4.881 -11.765 1.00 73.69 82 GLY A C 1
ATOM 640 O O . GLY A 1 82 ? 22.767 5.286 -11.193 1.00 73.69 82 GLY A O 1
ATOM 641 N N . ASP A 1 83 ? 23.842 4.734 -13.088 1.00 81.94 83 ASP A N 1
ATOM 642 C CA . ASP A 1 83 ? 22.738 5.004 -14.012 1.00 81.94 83 ASP A CA 1
ATOM 643 C C . ASP A 1 83 ? 21.782 3.782 -14.078 1.00 81.94 83 ASP A C 1
ATOM 645 O O . ASP A 1 83 ? 22.230 2.642 -14.029 1.00 81.94 83 ASP A O 1
ATOM 649 N N . GLU A 1 84 ? 20.466 3.962 -14.225 1.00 79.38 84 GLU A N 1
ATOM 650 C CA . GLU A 1 84 ? 19.502 2.830 -14.250 1.00 79.38 84 GLU A CA 1
ATOM 651 C C . GLU A 1 84 ? 19.418 2.129 -15.628 1.00 79.38 84 GLU A C 1
ATOM 653 O O . GLU A 1 84 ? 19.084 0.953 -15.734 1.00 79.38 84 GLU A O 1
ATOM 658 N N . LEU A 1 85 ? 19.779 2.819 -16.719 1.00 86.06 85 LEU A N 1
ATOM 659 C CA . LEU A 1 85 ? 19.530 2.372 -18.103 1.00 86.06 85 LEU A CA 1
ATOM 660 C C . LEU A 1 85 ? 20.592 1.408 -18.681 1.00 86.06 85 LEU A C 1
ATOM 662 O O . LEU A 1 85 ? 20.757 1.321 -19.900 1.00 86.06 85 LEU A O 1
ATOM 666 N N . HIS A 1 86 ? 21.339 0.683 -17.842 1.00 85.38 86 HIS A N 1
ATOM 667 C CA . HIS A 1 86 ? 22.415 -0.214 -18.301 1.00 85.38 86 HIS A CA 1
ATOM 668 C C . HIS A 1 86 ? 21.917 -1.325 -19.232 1.00 85.38 86 HIS A C 1
ATOM 670 O O . HIS A 1 86 ? 22.609 -1.683 -20.185 1.00 85.38 86 HIS A O 1
ATOM 676 N N . GLU A 1 87 ? 20.722 -1.856 -18.971 1.00 84.56 87 GLU A N 1
ATOM 677 C CA . GLU A 1 87 ? 20.107 -2.899 -19.795 1.00 84.56 87 GLU A CA 1
ATOM 678 C C . GLU A 1 87 ? 19.819 -2.382 -21.212 1.00 84.56 87 GLU A C 1
ATOM 680 O O . GLU A 1 87 ? 20.232 -3.000 -22.194 1.00 84.56 87 GLU A O 1
ATOM 685 N N . LEU A 1 88 ? 19.238 -1.182 -21.320 1.00 87.12 88 LEU A N 1
ATOM 686 C CA . LEU A 1 88 ? 19.000 -0.511 -22.599 1.00 87.12 88 LEU A CA 1
ATOM 687 C C . LEU A 1 88 ? 20.312 -0.262 -23.357 1.00 87.12 88 LEU A C 1
ATOM 689 O O . LEU A 1 88 ? 20.399 -0.539 -24.551 1.00 87.12 88 LEU A O 1
ATOM 693 N N . ALA A 1 89 ? 21.353 0.219 -22.670 1.00 86.81 89 ALA A N 1
ATOM 694 C CA . ALA A 1 89 ? 22.662 0.445 -23.282 1.00 86.81 89 ALA A CA 1
ATOM 695 C C . ALA A 1 89 ? 23.289 -0.856 -23.816 1.00 86.81 89 ALA A C 1
ATOM 697 O O . ALA A 1 89 ? 23.895 -0.853 -24.887 1.00 86.81 89 ALA A O 1
ATOM 698 N N . HIS A 1 90 ? 23.134 -1.977 -23.105 1.00 87.69 90 HIS A N 1
ATOM 699 C CA . HIS A 1 90 ? 23.617 -3.279 -23.566 1.00 87.69 90 HIS A CA 1
ATOM 700 C C . HIS A 1 90 ? 22.888 -3.738 -24.835 1.00 87.69 90 HIS A C 1
ATOM 702 O O . HIS A 1 90 ? 23.534 -4.164 -25.796 1.00 87.69 90 HIS A O 1
ATOM 708 N N . VAL A 1 91 ? 21.556 -3.631 -24.857 1.00 86.56 91 VAL A N 1
ATOM 709 C CA . VAL A 1 91 ? 20.741 -3.976 -26.033 1.00 86.56 91 VAL A CA 1
ATOM 710 C C . VAL A 1 91 ? 21.112 -3.092 -27.223 1.00 86.56 91 VAL A C 1
ATOM 712 O O . VAL A 1 91 ? 21.375 -3.617 -28.303 1.00 86.56 91 VAL A O 1
ATOM 715 N N . ALA A 1 92 ? 21.237 -1.778 -27.017 1.00 87.12 92 ALA A N 1
ATOM 716 C CA . ALA A 1 92 ? 21.656 -0.843 -28.058 1.00 87.12 92 ALA A CA 1
ATOM 717 C C . ALA A 1 92 ? 23.034 -1.208 -28.631 1.00 87.12 92 ALA A C 1
ATOM 719 O O . ALA A 1 92 ? 23.176 -1.345 -29.839 1.00 87.12 92 ALA A O 1
ATOM 720 N N . ASN A 1 93 ? 24.034 -1.459 -27.780 1.00 89.12 93 ASN A N 1
ATOM 721 C CA . ASN A 1 93 ? 25.363 -1.875 -28.238 1.00 89.12 93 ASN A CA 1
ATOM 722 C C . ASN A 1 93 ? 25.336 -3.201 -29.009 1.00 89.12 93 ASN A C 1
ATOM 724 O O . ASN A 1 93 ? 26.069 -3.354 -29.980 1.00 89.12 93 ASN A O 1
ATOM 728 N N . THR A 1 94 ? 24.499 -4.152 -28.591 1.00 86.94 94 THR A N 1
ATOM 729 C CA . THR A 1 94 ? 24.346 -5.434 -29.296 1.00 86.94 94 THR A CA 1
ATOM 730 C C . THR A 1 94 ? 23.758 -5.216 -30.690 1.00 86.94 94 THR A C 1
ATOM 732 O O . THR A 1 94 ? 24.266 -5.765 -31.663 1.00 86.94 94 THR A O 1
ATOM 735 N N . ALA A 1 95 ? 22.736 -4.363 -30.808 1.00 86.06 95 ALA A N 1
ATOM 736 C CA . ALA A 1 95 ? 22.160 -3.995 -32.098 1.00 86.06 95 ALA A CA 1
ATOM 737 C C . ALA A 1 95 ? 23.189 -3.307 -33.010 1.00 86.06 95 ALA A C 1
ATOM 739 O O . ALA A 1 95 ? 23.273 -3.645 -34.186 1.00 86.06 95 ALA A O 1
ATOM 740 N N . LEU A 1 96 ? 24.013 -2.405 -32.467 1.00 85.94 96 LEU A N 1
ATOM 741 C CA . LEU A 1 96 ? 25.076 -1.736 -33.225 1.00 85.94 96 LEU A CA 1
ATOM 742 C C . LEU A 1 96 ? 26.126 -2.707 -33.758 1.00 85.94 96 LEU A C 1
ATOM 744 O O . LEU A 1 96 ? 26.517 -2.590 -34.913 1.00 85.94 96 LEU A O 1
ATOM 748 N N . VAL A 1 97 ? 26.532 -3.692 -32.954 1.00 85.75 97 VAL A N 1
ATOM 749 C CA . VAL A 1 97 ? 27.461 -4.744 -33.394 1.00 85.75 97 VAL A CA 1
ATOM 750 C C . VAL A 1 97 ? 26.850 -5.586 -34.515 1.00 85.75 97 VAL A C 1
ATOM 752 O O . VAL A 1 97 ? 27.513 -5.839 -35.515 1.00 85.75 97 VAL A O 1
ATOM 755 N N . ASN A 1 98 ? 25.583 -5.985 -34.383 1.00 87.12 98 ASN A N 1
ATOM 756 C CA . ASN A 1 98 ? 24.906 -6.762 -35.422 1.00 87.12 98 ASN A CA 1
ATOM 757 C C . ASN A 1 98 ? 24.751 -5.964 -36.727 1.00 87.12 98 ASN A C 1
ATOM 759 O O . ASN A 1 98 ? 24.899 -6.530 -37.806 1.00 87.12 98 ASN A O 1
ATOM 763 N N . LEU A 1 99 ? 24.471 -4.658 -36.639 1.00 85.94 99 LEU A N 1
ATOM 764 C CA . LEU A 1 99 ? 24.402 -3.775 -37.806 1.00 85.94 99 LEU A CA 1
ATOM 765 C C . LEU A 1 99 ? 25.772 -3.618 -38.478 1.00 85.94 99 LEU A C 1
ATOM 767 O O . LEU A 1 99 ? 25.860 -3.771 -39.692 1.00 85.94 99 LEU A O 1
ATOM 771 N N . ASP A 1 100 ? 26.830 -3.360 -37.705 1.00 83.19 100 ASP A N 1
ATOM 772 C CA . ASP A 1 100 ? 28.213 -3.274 -38.200 1.00 83.19 100 ASP A CA 1
ATOM 773 C C . ASP A 1 100 ? 28.615 -4.558 -38.947 1.00 83.19 100 ASP A C 1
ATOM 775 O O . ASP A 1 100 ? 29.113 -4.492 -40.072 1.00 83.19 100 ASP A O 1
ATOM 779 N N . GLN A 1 101 ? 28.280 -5.726 -38.387 1.00 82.06 101 GLN A N 1
ATOM 780 C CA . GLN A 1 101 ? 28.520 -7.017 -39.030 1.00 82.06 101 GLN A CA 1
ATOM 781 C C . GLN A 1 101 ? 27.714 -7.190 -40.328 1.00 82.06 101 GLN A C 1
ATOM 783 O O . GLN A 1 101 ? 28.293 -7.533 -41.356 1.00 82.06 101 GLN A O 1
ATOM 788 N N . ALA A 1 102 ? 26.406 -6.912 -40.310 1.00 85.00 102 ALA A N 1
ATOM 789 C CA . ALA A 1 102 ? 25.546 -7.073 -41.483 1.00 85.00 102 ALA A CA 1
ATOM 790 C C . ALA A 1 102 ? 25.996 -6.195 -42.664 1.00 85.00 102 ALA A C 1
ATOM 792 O O . ALA A 1 102 ? 26.052 -6.661 -43.801 1.00 85.00 102 ALA A O 1
ATOM 793 N N . PHE A 1 103 ? 26.365 -4.937 -42.408 1.00 83.38 103 PHE A N 1
ATOM 794 C CA . PHE A 1 103 ? 26.895 -4.055 -43.450 1.00 83.38 103 PHE A CA 1
ATOM 795 C C . PHE A 1 103 ? 28.279 -4.491 -43.947 1.00 83.38 103 PHE A C 1
ATOM 797 O O . PHE A 1 103 ? 28.563 -4.364 -45.141 1.00 83.38 103 PHE A O 1
ATOM 804 N N . GLY A 1 104 ? 29.124 -5.029 -43.061 1.00 82.00 104 GLY A N 1
ATOM 805 C CA . GLY A 1 104 ? 30.405 -5.625 -43.436 1.00 82.00 104 GLY A CA 1
ATOM 806 C C . GLY A 1 104 ? 30.241 -6.798 -44.405 1.00 82.00 104 GLY A C 1
ATOM 807 O O . GLY A 1 104 ? 30.921 -6.845 -45.433 1.00 82.00 104 GLY A O 1
ATOM 808 N N . ASP A 1 105 ? 29.296 -7.695 -44.122 1.00 85.00 105 ASP A N 1
ATOM 809 C CA . ASP A 1 105 ? 28.989 -8.846 -44.976 1.00 85.00 105 ASP A CA 1
ATOM 810 C C . ASP A 1 105 ? 28.423 -8.400 -46.338 1.00 85.00 105 ASP A C 1
ATOM 812 O O . ASP A 1 105 ? 28.867 -8.889 -47.378 1.00 85.00 105 ASP A O 1
ATOM 816 N N . ILE A 1 106 ? 27.518 -7.409 -46.364 1.00 85.06 106 ILE A N 1
ATOM 817 C CA . ILE A 1 106 ? 26.978 -6.833 -47.613 1.00 85.06 106 ILE A CA 1
ATOM 818 C C . ILE A 1 106 ? 28.100 -6.282 -48.497 1.00 85.06 106 ILE A C 1
ATOM 820 O O . ILE A 1 106 ? 28.119 -6.554 -49.697 1.00 85.06 106 ILE A O 1
ATOM 824 N N . ARG A 1 107 ? 29.058 -5.541 -47.926 1.00 82.56 107 ARG A N 1
ATOM 825 C CA . ARG A 1 107 ? 30.183 -4.991 -48.697 1.00 82.56 107 ARG A CA 1
ATOM 826 C C . ARG A 1 107 ? 31.092 -6.094 -49.232 1.00 82.56 107 ARG A C 1
ATOM 828 O O . ARG A 1 107 ? 31.479 -6.045 -50.394 1.00 82.56 107 ARG A O 1
ATOM 835 N N . ALA A 1 108 ? 31.410 -7.097 -48.412 1.00 82.44 108 ALA A N 1
ATOM 836 C CA . ALA A 1 108 ? 32.242 -8.220 -48.836 1.00 82.44 108 ALA A CA 1
ATOM 837 C C . ALA A 1 108 ? 31.598 -8.997 -49.999 1.00 82.44 108 ALA A C 1
ATOM 839 O O . ALA A 1 108 ? 32.271 -9.317 -50.981 1.00 82.44 108 ALA A O 1
ATOM 840 N N . HIS A 1 109 ? 30.288 -9.251 -49.923 1.00 86.31 109 HIS A N 1
ATOM 841 C CA . HIS A 1 109 ? 29.536 -9.876 -51.009 1.00 86.31 109 HIS A CA 1
ATOM 842 C C . HIS A 1 109 ? 29.428 -8.977 -52.246 1.00 86.31 109 HIS A C 1
ATOM 844 O O . HIS A 1 109 ? 29.587 -9.477 -53.359 1.00 86.31 109 HIS A O 1
ATOM 850 N N . GLY A 1 110 ? 29.218 -7.669 -52.064 1.00 85.00 110 GLY A N 1
ATOM 851 C CA . GLY A 1 110 ? 29.198 -6.680 -53.143 1.00 85.00 110 GLY A CA 1
ATOM 852 C C . GLY A 1 110 ? 30.510 -6.659 -53.926 1.00 85.00 110 GLY A C 1
ATOM 853 O O . GLY A 1 110 ? 30.500 -6.911 -55.129 1.00 85.00 110 GLY A O 1
ATOM 854 N N . ALA A 1 111 ? 31.640 -6.497 -53.234 1.00 81.94 111 ALA A N 1
ATOM 855 C CA . ALA A 1 111 ? 32.970 -6.499 -53.843 1.00 81.94 111 ALA A CA 1
ATOM 856 C C . ALA A 1 111 ? 33.275 -7.824 -54.566 1.00 81.94 111 ALA A C 1
ATOM 858 O O . ALA A 1 111 ? 33.825 -7.836 -55.668 1.00 81.94 111 ALA A O 1
ATOM 859 N N . HIS A 1 112 ? 32.877 -8.961 -53.983 1.00 86.06 112 HIS A N 1
ATOM 860 C CA . HIS A 1 112 ? 33.024 -10.260 -54.642 1.00 86.06 112 HIS A CA 1
ATOM 8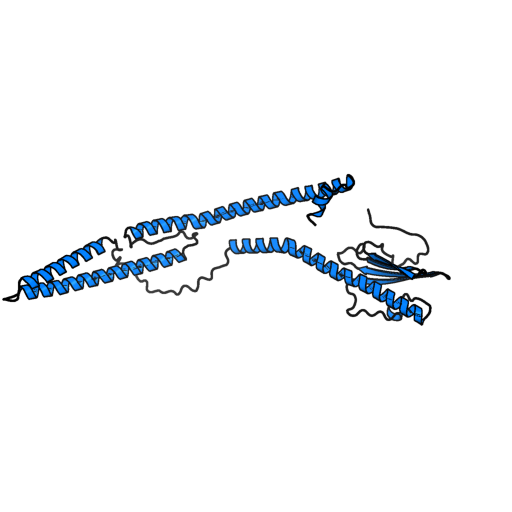61 C C . HIS A 1 112 ? 32.160 -10.369 -55.911 1.00 86.06 112 HIS A C 1
ATOM 863 O O . HIS A 1 112 ? 32.623 -10.895 -56.926 1.00 86.06 112 HIS A O 1
ATOM 869 N N . SER A 1 113 ? 30.919 -9.873 -55.871 1.00 86.06 113 SER A N 1
ATOM 870 C CA . SER A 1 113 ? 30.010 -9.848 -57.023 1.00 86.06 113 SER A CA 1
ATOM 871 C C . SER A 1 113 ? 30.552 -8.956 -58.140 1.00 86.06 113 SER A C 1
ATOM 873 O O . SER A 1 113 ? 30.615 -9.393 -59.286 1.00 86.06 113 SER A O 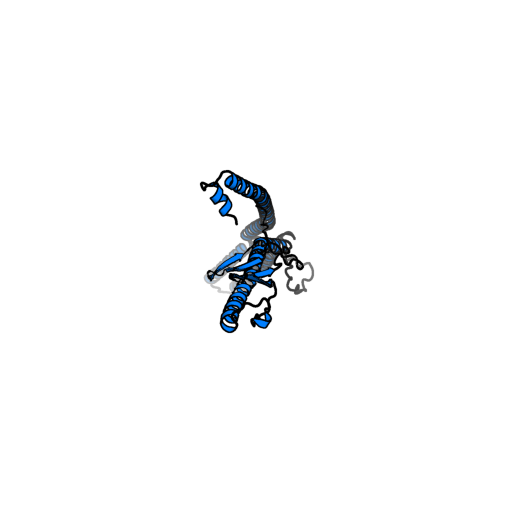1
ATOM 875 N N . GLN A 1 114 ? 31.023 -7.752 -57.812 1.00 85.69 114 GLN A N 1
ATOM 876 C CA . GLN A 1 114 ? 31.647 -6.834 -58.768 1.00 85.69 114 GLN A CA 1
ATOM 877 C C . GLN A 1 114 ? 32.894 -7.439 -59.407 1.00 85.69 114 GLN A C 1
ATOM 879 O O . GLN A 1 114 ? 33.023 -7.435 -60.627 1.00 85.69 114 GLN A O 1
ATOM 884 N N . ALA A 1 115 ? 33.779 -8.042 -58.608 1.00 85.62 115 ALA A N 1
ATOM 885 C CA . ALA A 1 115 ? 34.962 -8.718 -59.131 1.00 85.62 115 ALA A CA 1
ATOM 886 C C . ALA A 1 115 ? 34.597 -9.888 -60.063 1.00 85.62 115 ALA A C 1
ATOM 888 O O . ALA A 1 115 ? 35.299 -10.145 -61.040 1.00 85.62 115 ALA A O 1
ATOM 889 N N . ALA A 1 116 ? 33.508 -10.612 -59.786 1.00 86.81 116 ALA A N 1
ATOM 890 C CA . ALA A 1 116 ? 33.027 -11.680 -60.658 1.00 86.81 116 ALA A CA 1
ATOM 891 C C . ALA A 1 116 ? 32.458 -11.142 -61.980 1.00 86.81 116 ALA A C 1
ATOM 893 O O . ALA A 1 116 ? 32.829 -11.656 -63.034 1.00 86.81 116 ALA A O 1
ATOM 894 N N . VAL A 1 117 ? 31.618 -10.103 -61.935 1.00 87.12 117 VAL A N 1
ATOM 895 C CA . VAL A 1 117 ? 31.058 -9.461 -63.137 1.00 87.12 117 VAL A CA 1
ATOM 896 C C . VAL A 1 117 ? 32.165 -8.815 -63.970 1.00 87.12 117 VAL A C 1
ATOM 898 O O . VAL A 1 117 ? 32.197 -9.012 -65.180 1.00 87.12 117 VAL A O 1
ATOM 901 N N . GLY A 1 118 ? 33.134 -8.146 -63.340 1.00 87.12 118 GLY A N 1
ATOM 902 C CA . GLY A 1 118 ? 34.294 -7.567 -64.019 1.00 87.12 118 GLY A CA 1
ATOM 903 C C . GLY A 1 118 ? 35.083 -8.605 -64.819 1.00 87.12 118 GLY A C 1
ATOM 904 O O . GLY A 1 118 ? 35.383 -8.376 -65.988 1.00 87.12 118 GLY A O 1
ATOM 905 N N . ARG A 1 119 ? 35.315 -9.797 -64.247 1.00 89.31 119 ARG A N 1
ATOM 906 C CA . ARG A 1 119 ? 35.942 -10.919 -64.973 1.00 89.31 119 ARG A CA 1
ATOM 907 C C . ARG A 1 119 ? 35.114 -11.390 -66.171 1.00 89.31 119 ARG A C 1
ATOM 909 O O . ARG A 1 119 ? 35.689 -11.754 -67.192 1.00 89.31 119 ARG A O 1
ATOM 916 N N . VAL A 1 120 ? 33.783 -11.410 -66.058 1.00 87.50 120 VAL A N 1
ATOM 917 C CA . VAL A 1 120 ? 32.889 -11.791 -67.167 1.00 87.50 120 VAL A CA 1
ATOM 918 C C . VAL A 1 120 ? 32.940 -10.752 -68.286 1.00 87.50 120 VAL A C 1
ATOM 920 O O . VAL A 1 120 ? 33.090 -11.123 -69.447 1.00 87.50 120 VAL A O 1
ATOM 923 N N . VAL A 1 121 ? 32.874 -9.462 -67.951 1.00 87.00 121 VAL A N 1
ATOM 924 C CA . VAL A 1 121 ? 32.969 -8.365 -68.928 1.00 87.00 121 VAL A CA 1
ATOM 925 C C . VAL A 1 121 ? 34.325 -8.375 -69.634 1.00 87.00 121 VAL A C 1
ATOM 927 O O . VAL A 1 121 ? 34.387 -8.253 -70.856 1.00 87.00 121 VAL A O 1
ATOM 930 N N . GLU A 1 122 ? 35.412 -8.601 -68.895 1.00 87.00 122 GLU A N 1
ATOM 931 C CA . GLU A 1 122 ? 36.758 -8.712 -69.461 1.00 87.00 122 GLU A CA 1
ATOM 932 C C . GLU A 1 122 ? 36.890 -9.915 -70.412 1.00 87.00 122 GLU A C 1
ATOM 934 O O . GLU A 1 122 ? 37.456 -9.787 -71.500 1.00 87.00 122 GLU A O 1
ATOM 939 N N . ALA A 1 123 ? 36.288 -11.057 -70.063 1.00 86.25 123 ALA A N 1
ATOM 940 C CA . ALA A 1 123 ? 36.234 -12.231 -70.932 1.00 86.25 123 ALA A CA 1
ATOM 941 C C . ALA A 1 123 ? 35.411 -11.988 -72.213 1.00 86.25 123 ALA A C 1
ATOM 943 O O . ALA A 1 123 ? 35.834 -12.402 -73.292 1.00 86.25 123 ALA A O 1
ATOM 944 N N . LEU A 1 124 ? 34.273 -11.288 -72.118 1.00 84.56 124 LEU A N 1
ATOM 945 C CA . LEU A 1 124 ? 33.445 -10.918 -73.274 1.00 84.56 124 LEU A CA 1
ATOM 946 C C . LEU A 1 124 ? 34.173 -9.946 -74.209 1.00 84.56 124 LEU A C 1
ATOM 948 O O . LEU A 1 124 ? 34.107 -10.100 -75.427 1.00 84.56 124 LEU A O 1
ATOM 952 N N . ARG A 1 125 ? 34.918 -8.981 -73.655 1.00 83.88 125 ARG A N 1
ATOM 953 C CA . ARG A 1 125 ? 35.726 -8.032 -74.436 1.00 83.88 125 ARG A CA 1
ATOM 954 C C . ARG A 1 125 ? 36.829 -8.732 -75.240 1.00 83.88 125 ARG A C 1
ATOM 956 O O . ARG A 1 125 ? 37.167 -8.281 -76.330 1.00 83.88 125 ARG A O 1
ATOM 963 N N . ALA A 1 126 ? 37.384 -9.827 -74.721 1.00 86.12 126 ALA A N 1
ATOM 964 C CA . ALA A 1 126 ? 38.424 -10.605 -75.396 1.00 86.12 126 ALA A CA 1
ATOM 965 C C . ALA A 1 126 ? 37.895 -11.492 -76.545 1.00 86.12 126 ALA A C 1
ATOM 967 O O . ALA A 1 126 ? 38.692 -12.071 -77.288 1.00 86.12 126 ALA A O 1
ATOM 968 N N . GLN A 1 127 ? 36.573 -11.617 -76.710 1.00 85.94 127 GLN A N 1
ATOM 969 C CA . GLN A 1 127 ? 35.966 -12.485 -77.714 1.00 85.94 127 GLN A CA 1
ATOM 970 C C . GLN A 1 127 ? 35.860 -11.778 -79.087 1.00 85.94 127 GLN A C 1
ATOM 972 O O . GLN A 1 127 ? 35.268 -10.700 -79.187 1.00 85.94 127 GLN A O 1
ATOM 977 N N . PRO A 1 128 ? 36.380 -12.369 -80.183 1.00 76.25 128 PRO A N 1
ATOM 978 C CA . PRO A 1 128 ? 36.250 -11.784 -81.515 1.00 76.25 128 PRO A CA 1
ATOM 979 C C . PRO A 1 128 ? 34.780 -11.785 -81.969 1.00 76.25 128 PRO A C 1
ATOM 981 O O . PRO A 1 128 ? 34.159 -12.843 -82.044 1.00 76.25 128 PRO A O 1
ATOM 984 N N . GLY A 1 129 ? 34.234 -10.608 -82.295 1.00 78.75 129 GLY A N 1
ATOM 985 C CA . GLY A 1 129 ? 32.844 -10.443 -82.753 1.00 78.75 129 GLY A CA 1
ATOM 986 C C . GLY A 1 129 ? 31.823 -10.088 -81.664 1.00 78.75 129 GLY A C 1
ATOM 987 O O . GLY A 1 129 ? 30.624 -10.203 -81.910 1.00 78.75 129 GLY A O 1
ATOM 988 N N . ALA A 1 130 ? 32.264 -9.668 -80.474 1.00 75.19 130 ALA A N 1
ATOM 989 C CA . ALA A 1 130 ? 31.367 -9.201 -79.418 1.00 75.19 130 ALA A CA 1
ATOM 990 C C . ALA A 1 130 ? 30.525 -7.986 -79.868 1.00 75.19 130 ALA A C 1
ATOM 992 O O . ALA A 1 130 ? 31.049 -7.042 -80.462 1.00 75.19 130 ALA A O 1
ATOM 993 N N . ASN A 1 131 ? 29.218 -8.010 -79.583 1.00 82.56 131 ASN A N 1
ATOM 994 C CA . ASN A 1 131 ? 28.314 -6.905 -79.909 1.00 82.56 131 ASN A CA 1
ATOM 995 C C . ASN A 1 131 ? 28.576 -5.715 -78.955 1.00 82.56 131 ASN A C 1
ATOM 997 O O . ASN A 1 131 ? 28.441 -5.885 -77.739 1.00 82.56 131 ASN A O 1
ATOM 1001 N N . PRO A 1 132 ? 28.933 -4.526 -79.478 1.00 80.81 132 PRO A N 1
ATOM 1002 C CA . PRO A 1 132 ? 29.272 -3.359 -78.665 1.00 80.81 132 PRO A CA 1
ATOM 1003 C C . PRO A 1 132 ? 28.111 -2.826 -77.813 1.00 80.81 132 PRO A C 1
ATOM 1005 O O . PRO A 1 132 ? 28.369 -2.241 -76.768 1.00 80.81 132 PRO A O 1
ATOM 1008 N N . GLU A 1 133 ? 26.855 -3.049 -78.212 1.00 84.31 133 GLU A N 1
ATOM 1009 C CA . GLU A 1 133 ? 25.677 -2.592 -77.456 1.00 84.31 133 GLU A CA 1
ATOM 1010 C C . GLU A 1 133 ? 25.523 -3.357 -76.131 1.00 84.31 133 GLU A C 1
ATOM 1012 O O . GLU A 1 133 ? 25.429 -2.749 -75.071 1.00 84.31 133 GLU A O 1
ATOM 1017 N N . TYR A 1 134 ? 25.639 -4.691 -76.156 1.00 80.69 134 TYR A N 1
ATOM 1018 C CA . TYR A 1 134 ? 25.585 -5.498 -74.931 1.00 80.69 134 TYR A CA 1
ATOM 1019 C C . TYR A 1 134 ? 26.766 -5.224 -73.994 1.00 80.69 134 TYR A C 1
ATOM 1021 O O . TYR A 1 134 ? 26.607 -5.268 -72.779 1.00 80.69 134 TYR A O 1
ATOM 1029 N N . LEU A 1 135 ? 27.957 -4.950 -74.535 1.00 82.81 135 LEU A N 1
ATOM 1030 C CA . LEU A 1 135 ? 29.116 -4.570 -73.721 1.00 82.81 135 LEU A CA 1
ATOM 1031 C C . LEU A 1 135 ? 28.883 -3.240 -72.991 1.00 82.81 135 LEU A C 1
ATOM 1033 O O . LEU A 1 135 ? 29.261 -3.131 -71.826 1.00 82.81 135 LEU A O 1
ATOM 1037 N N . ALA A 1 136 ? 28.233 -2.270 -73.641 1.00 85.62 136 ALA A N 1
ATOM 1038 C CA . ALA A 1 136 ? 27.903 -0.986 -73.029 1.00 85.62 136 ALA A CA 1
ATOM 1039 C C . ALA A 1 136 ? 26.932 -1.141 -71.844 1.00 85.62 136 ALA A C 1
ATOM 1041 O O . ALA A 1 136 ? 27.197 -0.575 -70.786 1.00 85.62 136 ALA A O 1
ATOM 1042 N N . ASP A 1 137 ? 25.893 -1.975 -71.973 1.00 85.94 137 ASP A N 1
ATOM 1043 C CA . ASP A 1 137 ? 24.934 -2.244 -70.886 1.00 85.94 137 ASP A CA 1
ATOM 1044 C C . ASP A 1 137 ? 25.614 -2.849 -69.641 1.00 85.94 137 ASP A C 1
ATOM 1046 O O . ASP A 1 137 ? 25.324 -2.471 -68.504 1.00 85.94 137 ASP A O 1
ATOM 1050 N N . TRP A 1 138 ? 26.557 -3.782 -69.828 1.00 85.44 138 TRP A N 1
ATOM 1051 C CA . TRP A 1 138 ? 27.293 -4.388 -68.710 1.00 85.44 138 TRP A CA 1
ATOM 1052 C C . TRP A 1 138 ? 28.319 -3.438 -68.081 1.00 85.44 138 TRP A C 1
ATOM 1054 O O . TRP A 1 138 ? 28.538 -3.488 -66.867 1.00 85.44 138 TRP A O 1
ATOM 1064 N N . GLU A 1 139 ? 28.950 -2.574 -68.879 1.00 83.19 139 GLU A N 1
ATOM 1065 C CA . GLU A 1 139 ? 29.832 -1.516 -68.375 1.00 83.19 139 GLU A CA 1
ATOM 1066 C C . GLU A 1 139 ? 29.045 -0.460 -67.583 1.00 83.19 139 GLU A C 1
ATOM 1068 O O . GLU A 1 139 ? 29.514 0.003 -66.538 1.00 83.19 139 GLU A O 1
ATOM 1073 N N . GLU A 1 140 ? 27.830 -0.125 -68.021 1.00 86.50 140 GLU A N 1
ATOM 1074 C CA . GLU A 1 140 ? 26.913 0.751 -67.291 1.00 86.50 140 GLU A CA 1
ATOM 1075 C C . GLU A 1 140 ? 26.467 0.119 -65.964 1.00 86.50 140 GLU A C 1
ATOM 1077 O O . GLU A 1 140 ? 26.589 0.755 -64.915 1.00 86.50 140 GLU A O 1
ATOM 1082 N N . ALA A 1 141 ? 26.085 -1.162 -65.965 1.00 82.44 141 ALA A N 1
ATOM 1083 C CA . ALA A 1 141 ? 25.712 -1.888 -64.748 1.00 82.44 141 ALA A CA 1
ATOM 1084 C C . ALA A 1 141 ? 26.866 -1.995 -63.727 1.00 82.44 141 ALA A C 1
ATOM 1086 O O . ALA A 1 141 ? 26.657 -1.864 -62.516 1.00 82.44 141 ALA A O 1
ATOM 1087 N N . LEU A 1 142 ? 28.106 -2.200 -64.190 1.00 82.50 142 LEU A N 1
ATOM 1088 C CA . LEU A 1 142 ? 29.289 -2.168 -63.321 1.00 82.50 142 LEU A CA 1
ATOM 1089 C C . LEU A 1 142 ? 29.480 -0.783 -62.696 1.00 82.50 142 LEU A C 1
ATOM 1091 O O . LEU A 1 142 ? 29.698 -0.674 -61.488 1.00 82.50 142 LEU A O 1
ATOM 1095 N N . LYS A 1 143 ? 29.318 0.279 -63.485 1.00 84.69 143 LYS A N 1
ATOM 1096 C CA . LYS A 1 143 ? 29.432 1.659 -63.007 1.00 84.69 143 LYS A CA 1
ATOM 1097 C C . LYS A 1 143 ? 28.352 2.022 -61.982 1.00 84.69 143 LYS A C 1
ATOM 1099 O O . LYS A 1 143 ? 28.646 2.736 -61.025 1.00 84.69 143 LYS A O 1
ATOM 1104 N N . GLU A 1 144 ? 27.122 1.535 -62.142 1.00 83.50 144 GLU A N 1
ATOM 1105 C CA . GLU A 1 144 ? 26.061 1.698 -61.136 1.00 83.50 144 GLU A CA 1
ATOM 1106 C C . GLU A 1 144 ? 26.389 0.967 -59.827 1.00 83.50 144 GLU A C 1
ATOM 1108 O O . GLU A 1 144 ? 26.146 1.491 -58.736 1.00 83.50 144 GLU A O 1
ATOM 1113 N N . SER A 1 145 ? 27.001 -0.218 -59.909 1.00 80.94 145 SER A N 1
ATOM 1114 C CA . SER A 1 145 ? 27.403 -0.971 -58.718 1.00 80.94 145 SER A CA 1
ATOM 1115 C C . SER A 1 145 ? 28.472 -0.241 -57.885 1.00 80.94 145 SER A C 1
ATOM 1117 O O . SER A 1 145 ? 28.386 -0.240 -56.655 1.00 80.94 145 SER A O 1
ATOM 1119 N N . ASP A 1 146 ? 29.405 0.473 -58.526 1.00 80.69 146 ASP A N 1
ATOM 1120 C CA . ASP A 1 146 ? 30.417 1.292 -57.837 1.00 80.69 146 ASP A CA 1
ATOM 1121 C C . ASP A 1 146 ? 29.786 2.458 -57.059 1.00 80.69 146 ASP A C 1
ATOM 1123 O O . ASP A 1 146 ? 30.241 2.827 -55.971 1.00 80.69 146 ASP A O 1
ATOM 1127 N N . GLN A 1 147 ? 28.691 3.028 -57.575 1.00 80.75 147 GLN A N 1
ATOM 1128 C CA . GLN A 1 147 ? 27.950 4.073 -56.864 1.00 80.75 147 GLN A CA 1
ATOM 1129 C C . GLN A 1 147 ? 27.301 3.538 -55.582 1.00 80.75 147 GLN A C 1
ATOM 1131 O O . GLN A 1 147 ? 27.273 4.240 -54.567 1.00 80.75 147 GLN A O 1
ATOM 1136 N N . LEU A 1 148 ? 26.816 2.292 -55.595 1.00 78.12 148 LEU A N 1
ATOM 1137 C CA . LEU A 1 148 ? 26.275 1.635 -54.404 1.00 78.12 148 LEU A CA 1
ATOM 1138 C C . LEU A 1 148 ? 27.359 1.476 -53.325 1.00 78.12 148 LEU A C 1
ATOM 1140 O O . LEU A 1 148 ? 27.108 1.735 -52.144 1.00 78.12 148 LEU A O 1
ATOM 1144 N N . GLU A 1 149 ? 28.579 1.105 -53.720 1.00 76.62 149 GLU A N 1
ATOM 1145 C CA . GLU A 1 149 ? 29.704 0.989 -52.791 1.00 76.62 149 GLU A CA 1
ATOM 1146 C C . GLU A 1 149 ? 30.073 2.350 -52.177 1.00 76.62 149 GLU 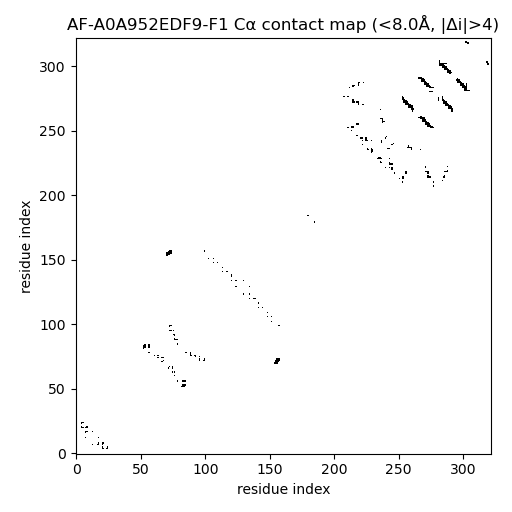A C 1
ATOM 1148 O O . GLU A 1 149 ? 30.282 2.442 -50.963 1.00 76.62 149 GLU A O 1
ATOM 1153 N N . ALA A 1 150 ? 30.034 3.430 -52.963 1.00 78.25 150 ALA A N 1
ATOM 1154 C CA . ALA A 1 150 ? 30.247 4.792 -52.470 1.00 78.25 150 ALA A CA 1
ATOM 1155 C C . ALA A 1 150 ? 29.209 5.213 -51.406 1.00 78.25 150 ALA A C 1
ATOM 1157 O O . ALA A 1 150 ? 29.558 5.859 -50.413 1.00 78.25 150 ALA A O 1
ATOM 1158 N N . VAL A 1 151 ? 27.942 4.802 -51.551 1.00 79.25 151 VAL A N 1
ATOM 1159 C CA . VAL A 1 151 ? 26.900 5.032 -50.530 1.00 79.25 151 VAL A CA 1
ATOM 1160 C C . VAL A 1 151 ? 27.212 4.260 -49.246 1.00 79.25 151 VAL A C 1
ATOM 1162 O O . VAL A 1 151 ? 27.115 4.818 -48.149 1.00 79.25 151 VAL A O 1
ATOM 1165 N N . LEU A 1 152 ? 27.642 3.001 -49.365 1.00 75.12 152 LEU A N 1
ATOM 1166 C CA . LEU A 1 152 ? 28.029 2.176 -48.219 1.00 75.12 152 LEU A CA 1
ATOM 1167 C C . LEU A 1 152 ? 29.295 2.694 -47.518 1.00 75.12 152 LEU A C 1
ATOM 1169 O O . LEU A 1 152 ? 29.462 2.447 -46.324 1.00 75.12 152 LEU A O 1
ATOM 1173 N N . GLN A 1 153 ? 30.180 3.416 -48.210 1.00 74.31 153 GLN A N 1
ATOM 1174 C CA . GLN A 1 153 ? 31.370 4.045 -47.617 1.00 74.31 153 GLN A CA 1
ATOM 1175 C C . GLN A 1 153 ? 31.054 5.269 -46.742 1.00 74.31 153 GLN A C 1
ATOM 1177 O O . GLN A 1 153 ? 31.876 5.644 -45.906 1.00 74.31 153 GLN A O 1
ATOM 1182 N N . ARG A 1 154 ? 29.860 5.870 -46.865 1.00 75.69 154 ARG A N 1
ATOM 1183 C CA . ARG A 1 154 ? 29.442 7.008 -46.023 1.00 75.69 154 ARG A CA 1
ATOM 1184 C C . ARG A 1 154 ? 29.291 6.629 -44.546 1.00 75.69 154 ARG A C 1
ATOM 1186 O O . ARG A 1 154 ? 29.427 7.484 -43.670 1.00 75.69 154 ARG A O 1
ATOM 1193 N N . PHE A 1 155 ? 29.008 5.361 -44.267 1.00 76.50 155 PHE A N 1
ATOM 1194 C CA . PHE A 1 155 ? 28.930 4.841 -42.910 1.00 76.50 155 PHE A CA 1
ATOM 1195 C C . PHE A 1 155 ? 30.340 4.511 -42.402 1.00 76.50 155 PHE A C 1
ATOM 1197 O O . PHE A 1 155 ? 31.092 3.771 -43.038 1.00 76.50 155 PHE A O 1
ATOM 1204 N N . ARG A 1 156 ? 30.714 5.086 -41.251 1.00 65.25 156 ARG A N 1
ATOM 1205 C CA . ARG A 1 156 ? 31.995 4.802 -40.590 1.00 65.25 156 ARG A CA 1
ATOM 1206 C C . ARG A 1 156 ? 31.835 3.561 -39.717 1.00 65.25 156 ARG A C 1
ATOM 1208 O O . ARG A 1 156 ? 31.098 3.593 -38.729 1.00 65.25 156 ARG A O 1
ATOM 1215 N N . PHE A 1 157 ? 32.536 2.500 -40.098 1.00 65.06 157 PHE A N 1
ATOM 1216 C CA . PHE A 1 157 ? 32.574 1.214 -39.402 1.00 65.06 157 PHE A CA 1
ATOM 1217 C C . PHE A 1 157 ? 33.811 1.114 -38.525 1.00 65.06 157 PHE A C 1
ATOM 1219 O O . PHE A 1 157 ? 34.810 1.800 -38.765 1.00 65.06 157 PHE A O 1
ATOM 1226 N N . ALA A 1 158 ? 33.733 0.293 -37.480 1.00 57.81 158 ALA A N 1
ATOM 1227 C CA . ALA A 1 158 ? 34.888 0.087 -36.629 1.00 57.81 158 ALA A CA 1
ATOM 1228 C C . ALA A 1 158 ? 35.886 -0.717 -37.455 1.00 57.81 158 ALA A C 1
ATOM 1230 O O . ALA A 1 158 ? 35.621 -1.865 -37.806 1.00 57.81 158 ALA A O 1
ATOM 1231 N N . GLU A 1 159 ? 37.021 -0.106 -37.797 1.00 55.94 159 GLU A N 1
ATOM 1232 C CA . GLU A 1 159 ? 38.139 -0.835 -38.378 1.00 55.94 159 GLU A CA 1
ATOM 1233 C C . GLU A 1 159 ? 38.385 -2.046 -37.481 1.00 55.94 159 GLU A C 1
ATOM 1235 O O . GLU A 1 159 ? 38.534 -1.902 -36.262 1.00 55.94 159 GLU A O 1
ATOM 1240 N N . ARG A 1 160 ? 38.280 -3.245 -38.068 1.00 50.94 160 ARG A N 1
ATOM 1241 C CA . ARG A 1 160 ? 38.416 -4.519 -37.365 1.00 50.94 160 ARG A CA 1
ATOM 1242 C C . ARG A 1 160 ? 39.658 -4.405 -36.485 1.00 50.94 160 ARG A C 1
ATOM 1244 O O . ARG A 1 160 ? 40.775 -4.461 -36.987 1.00 50.94 160 ARG A O 1
ATOM 1251 N N . LEU A 1 161 ? 39.483 -4.299 -35.169 1.00 45.12 161 LEU A N 1
ATOM 1252 C CA . LEU A 1 161 ? 40.550 -4.596 -34.220 1.00 45.12 161 LEU A CA 1
ATOM 1253 C C . LEU A 1 161 ? 40.748 -6.120 -34.256 1.00 45.12 161 LEU A C 1
ATOM 1255 O O . LEU A 1 161 ? 40.402 -6.844 -33.324 1.00 45.12 161 LEU A O 1
ATOM 1259 N N . GLN A 1 162 ? 41.261 -6.622 -35.383 1.00 45.97 162 GLN A N 1
ATOM 1260 C CA . GLN A 1 162 ? 41.834 -7.951 -35.549 1.00 45.97 162 GLN A CA 1
ATOM 1261 C C . GLN A 1 162 ? 43.140 -7.969 -34.758 1.00 45.97 162 GLN A C 1
ATOM 1263 O O . GLN A 1 162 ? 44.233 -7.848 -35.296 1.00 45.97 162 GLN A O 1
ATOM 1268 N N . GLY A 1 163 ? 43.019 -8.024 -33.438 1.00 40.34 163 GLY A N 1
ATOM 1269 C CA . GLY A 1 163 ? 44.185 -7.923 -32.579 1.00 40.34 163 GLY A CA 1
ATOM 1270 C C . GLY A 1 163 ? 43.842 -7.663 -31.130 1.00 40.34 163 GLY A C 1
ATOM 1271 O O . GLY A 1 163 ? 44.396 -6.740 -30.553 1.00 40.34 163 GLY A O 1
ATOM 1272 N N . GLN A 1 164 ? 42.935 -8.448 -30.541 1.00 41.72 164 GLN A N 1
ATOM 1273 C CA . GLN A 1 164 ? 43.030 -8.826 -29.127 1.00 41.72 164 GLN A CA 1
ATOM 1274 C C . GLN A 1 164 ? 41.997 -9.900 -28.767 1.00 41.72 164 GLN A C 1
ATOM 1276 O O . GLN A 1 164 ? 40.801 -9.643 -28.674 1.00 41.72 164 GLN A O 1
ATOM 1281 N N . GLY A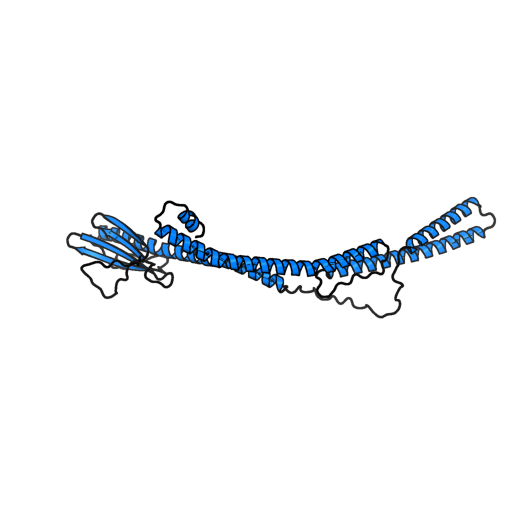 1 165 ? 42.518 -11.115 -28.582 1.00 39.53 165 GLY A N 1
ATOM 1282 C CA . GLY A 1 165 ? 42.136 -12.068 -27.541 1.00 39.53 165 GLY A CA 1
ATOM 1283 C C . GLY A 1 165 ? 40.652 -12.276 -27.244 1.00 39.53 165 GLY A C 1
ATOM 1284 O O . GLY A 1 165 ? 40.041 -11.514 -26.505 1.00 39.53 165 GLY A O 1
ATOM 1285 N N . GLY A 1 166 ? 40.147 -13.424 -27.697 1.00 41.72 166 GLY A N 1
ATOM 1286 C CA . GLY A 1 166 ? 39.361 -14.329 -26.858 1.00 41.72 166 GLY A CA 1
ATOM 1287 C C . GLY A 1 166 ? 38.162 -13.730 -26.126 1.00 41.72 166 GLY A C 1
ATOM 1288 O O . GLY A 1 166 ? 38.218 -13.496 -24.924 1.00 41.72 166 GLY A O 1
ATOM 1289 N N . TRP A 1 167 ? 37.023 -13.666 -26.811 1.00 47.34 167 TRP A N 1
ATOM 1290 C CA . TRP A 1 167 ? 35.713 -13.678 -26.154 1.00 47.34 167 TRP A CA 1
ATOM 1291 C C . TRP A 1 167 ? 35.053 -15.048 -26.341 1.00 47.34 167 TRP A C 1
ATOM 1293 O O . TRP A 1 167 ? 33.899 -15.163 -26.734 1.00 47.34 167 TRP A O 1
ATOM 1303 N N . MET A 1 168 ? 35.806 -16.116 -26.053 1.00 46.09 168 MET A N 1
ATOM 1304 C CA . MET A 1 168 ? 35.221 -17.423 -25.762 1.00 46.09 168 MET A CA 1
ATOM 1305 C C . MET A 1 168 ? 34.849 -17.412 -24.283 1.00 46.09 168 MET A C 1
ATOM 1307 O O . MET A 1 168 ? 35.687 -17.527 -23.393 1.00 46.09 168 MET A O 1
ATOM 1311 N N . GLY A 1 169 ? 33.577 -17.142 -24.028 1.00 48.41 169 GLY A N 1
ATOM 1312 C CA . GLY A 1 169 ? 33.077 -16.959 -22.681 1.00 48.41 169 GLY A CA 1
ATOM 1313 C C . GLY A 1 169 ? 31.700 -16.336 -22.690 1.00 48.41 169 GLY A C 1
ATOM 1314 O O . GLY A 1 169 ? 31.494 -15.296 -22.069 1.00 48.41 169 GLY A O 1
ATOM 1315 N N . THR A 1 170 ? 30.730 -17.003 -23.316 1.00 54.97 170 THR A N 1
ATOM 1316 C CA . THR A 1 170 ? 29.341 -16.930 -22.855 1.00 54.97 170 THR A CA 1
ATOM 1317 C C . THR A 1 170 ? 29.290 -17.499 -21.436 1.00 54.97 170 THR A C 1
ATOM 1319 O O . THR A 1 170 ? 28.762 -18.581 -21.185 1.00 54.97 170 THR A O 1
ATOM 1322 N N . ARG A 1 171 ? 29.847 -16.767 -20.462 1.00 50.94 171 ARG A N 1
ATOM 1323 C CA . ARG A 1 171 ? 29.356 -16.853 -19.098 1.00 50.94 171 ARG A CA 1
ATOM 1324 C C . ARG A 1 171 ? 27.904 -16.427 -19.222 1.00 50.94 171 ARG A C 1
ATOM 1326 O O . ARG A 1 171 ? 27.622 -15.239 -19.358 1.00 50.94 171 ARG A O 1
ATOM 1333 N N . ARG A 1 172 ? 26.992 -17.404 -19.175 1.00 56.19 172 ARG A N 1
ATOM 1334 C CA . ARG A 1 172 ? 25.678 -17.209 -18.567 1.00 56.19 172 ARG A CA 1
ATOM 1335 C C . ARG A 1 172 ? 25.964 -16.570 -17.209 1.00 56.19 172 ARG A C 1
ATOM 1337 O O . ARG A 1 172 ? 26.214 -17.269 -16.232 1.00 56.19 172 ARG A O 1
ATOM 1344 N N . ARG A 1 173 ? 26.055 -15.237 -17.159 1.00 52.72 173 ARG A N 1
ATOM 1345 C CA . ARG A 1 173 ? 25.938 -14.511 -15.902 1.00 52.72 173 ARG A CA 1
ATOM 1346 C C . ARG A 1 173 ? 24.555 -14.899 -15.431 1.00 52.72 173 ARG A C 1
ATOM 1348 O O . ARG A 1 173 ? 23.581 -14.635 -16.136 1.00 52.72 173 ARG A O 1
ATOM 1355 N N . GLY A 1 174 ? 24.528 -15.660 -14.336 1.00 53.91 174 GLY A N 1
ATOM 1356 C CA . GLY A 1 174 ? 23.304 -16.067 -13.674 1.00 53.91 174 GLY A CA 1
ATOM 1357 C C . GLY A 1 174 ? 22.366 -14.877 -13.642 1.00 53.91 174 GLY A C 1
ATOM 1358 O O . GLY A 1 174 ? 22.832 -13.747 -13.474 1.00 53.91 174 GLY A O 1
ATOM 1359 N N . GLN A 1 175 ? 21.091 -15.153 -13.914 1.00 57.16 175 GLN A N 1
ATOM 1360 C CA . GLN A 1 175 ? 19.997 -14.201 -13.804 1.00 57.16 175 GLN A CA 1
ATOM 1361 C C . GLN A 1 175 ? 20.336 -13.228 -12.683 1.00 57.16 175 GLN A C 1
ATOM 1363 O O . GLN A 1 175 ? 20.485 -13.651 -11.536 1.00 57.16 175 GLN A O 1
ATOM 1368 N N . ASN A 1 176 ? 20.611 -11.977 -13.059 1.00 53.88 176 ASN A N 1
ATOM 1369 C CA . ASN A 1 176 ? 20.933 -10.921 -12.119 1.00 53.88 176 ASN A CA 1
ATOM 1370 C C . ASN A 1 176 ? 19.729 -10.884 -11.182 1.00 53.88 176 ASN A C 1
ATOM 1372 O O . ASN A 1 176 ? 18.665 -10.406 -11.577 1.00 53.88 176 ASN A O 1
ATOM 1376 N N . GLN A 1 177 ? 19.854 -11.485 -9.999 1.00 58.50 177 GLN A N 1
ATOM 1377 C CA . GLN A 1 177 ? 18.849 -11.361 -8.964 1.00 58.50 177 GLN A CA 1
ATOM 1378 C C . GLN A 1 177 ? 18.852 -9.871 -8.653 1.00 58.50 177 GLN A C 1
ATOM 1380 O O . GLN A 1 177 ? 19.801 -9.360 -8.057 1.00 58.50 177 GLN A O 1
ATOM 1385 N N . ARG A 1 178 ? 17.870 -9.151 -9.206 1.00 64.88 178 ARG A N 1
ATOM 1386 C CA . ARG A 1 178 ? 17.652 -7.736 -8.928 1.00 64.88 178 ARG A CA 1
ATOM 1387 C C . ARG A 1 178 ? 17.388 -7.679 -7.426 1.00 64.88 178 ARG A C 1
ATOM 1389 O O . ARG A 1 178 ? 16.318 -8.067 -6.972 1.00 64.88 178 ARG A O 1
ATOM 1396 N N . GLY A 1 179 ? 18.418 -7.337 -6.654 1.00 72.88 179 GLY A N 1
ATOM 1397 C CA . GLY A 1 179 ? 18.274 -7.106 -5.225 1.00 72.88 179 GLY A CA 1
ATOM 1398 C C . GLY A 1 179 ? 17.303 -5.950 -5.024 1.00 72.88 179 GLY A C 1
ATOM 1399 O O . GLY A 1 179 ? 17.356 -4.980 -5.781 1.00 72.88 179 GLY A O 1
ATOM 1400 N N . ILE A 1 180 ? 16.419 -6.074 -4.034 1.00 77.00 180 ILE A N 1
ATOM 1401 C CA . ILE A 1 180 ? 15.492 -5.007 -3.643 1.00 77.00 180 ILE A CA 1
ATOM 1402 C C . ILE A 1 180 ? 16.307 -3.737 -3.412 1.00 77.00 180 ILE A C 1
ATOM 1404 O O . ILE A 1 180 ? 17.303 -3.742 -2.681 1.00 77.00 180 ILE A O 1
ATOM 1408 N N . THR A 1 181 ? 15.908 -2.650 -4.062 1.00 84.94 181 THR A N 1
ATOM 1409 C CA . THR A 1 181 ? 16.598 -1.376 -3.889 1.00 84.94 181 THR A CA 1
ATOM 1410 C C . THR A 1 181 ? 16.277 -0.797 -2.509 1.00 84.94 181 THR A C 1
ATOM 1412 O O . THR A 1 181 ? 15.165 -0.924 -2.000 1.00 84.94 181 THR A O 1
ATOM 1415 N N . LEU A 1 182 ? 17.240 -0.116 -1.879 1.00 83.75 182 LEU A N 1
ATOM 1416 C CA . LEU A 1 182 ? 17.001 0.539 -0.582 1.00 83.75 182 LEU A CA 1
ATOM 1417 C C . LEU A 1 182 ? 15.851 1.560 -0.672 1.00 83.75 182 LEU A C 1
ATOM 1419 O O . LEU A 1 182 ? 15.126 1.776 0.292 1.00 83.75 182 LEU A O 1
ATOM 1423 N N . ILE A 1 183 ? 15.651 2.137 -1.859 1.00 83.12 183 ILE A N 1
ATOM 1424 C CA . ILE A 1 183 ? 14.560 3.065 -2.140 1.00 83.12 183 ILE A CA 1
ATOM 1425 C C . ILE A 1 183 ? 13.196 2.364 -2.251 1.00 83.12 183 ILE A C 1
ATOM 1427 O O . ILE A 1 183 ? 12.223 2.897 -1.728 1.00 83.12 183 ILE A O 1
ATOM 1431 N N . GLU A 1 184 ? 13.113 1.156 -2.827 1.00 85.50 184 GLU A N 1
ATOM 1432 C CA . GLU A 1 184 ? 11.890 0.334 -2.778 1.00 85.50 184 GLU A CA 1
ATOM 1433 C C . GLU A 1 184 ? 11.507 0.005 -1.345 1.00 85.50 184 GLU A C 1
ATOM 1435 O O . GLU A 1 184 ? 10.341 0.137 -0.981 1.00 85.50 184 GLU A O 1
ATOM 1440 N N . LEU A 1 185 ? 12.485 -0.374 -0.520 1.00 88.75 185 LEU A N 1
ATOM 1441 C CA . LEU A 1 185 ? 12.224 -0.679 0.881 1.00 88.75 185 LEU A CA 1
ATOM 1442 C C . LEU A 1 185 ? 11.711 0.561 1.630 1.00 88.75 185 LEU A C 1
ATOM 1444 O O . LEU A 1 185 ? 10.758 0.457 2.398 1.00 88.75 185 LEU A O 1
ATOM 1448 N N . LEU A 1 186 ? 12.298 1.738 1.380 1.00 84.19 186 LEU A N 1
ATOM 1449 C CA . LEU A 1 186 ? 11.858 3.000 1.984 1.00 84.19 186 LEU A CA 1
ATOM 1450 C C . LEU A 1 186 ? 10.435 3.386 1.563 1.00 84.19 186 LEU A C 1
ATOM 1452 O O . LEU A 1 186 ? 9.642 3.776 2.417 1.00 84.19 186 LEU A O 1
ATOM 1456 N N . ILE A 1 187 ? 10.090 3.256 0.277 1.00 86.81 187 ILE A N 1
ATOM 1457 C CA . ILE A 1 187 ? 8.731 3.538 -0.212 1.00 86.81 187 ILE A CA 1
ATOM 1458 C C . ILE A 1 187 ? 7.736 2.531 0.373 1.00 86.81 187 ILE A C 1
ATOM 1460 O O . ILE A 1 187 ? 6.672 2.929 0.845 1.00 86.81 187 ILE A O 1
ATOM 1464 N N . ALA A 1 188 ? 8.083 1.242 0.398 1.00 92.50 188 ALA A N 1
ATOM 1465 C CA . ALA A 1 188 ? 7.237 0.205 0.978 1.00 92.50 188 ALA A CA 1
ATOM 1466 C C . ALA A 1 188 ? 6.967 0.466 2.469 1.00 92.50 188 ALA A C 1
ATOM 1468 O O . ALA A 1 188 ? 5.813 0.452 2.894 1.00 92.50 188 ALA A O 1
ATOM 1469 N N . LEU A 1 189 ? 8.006 0.785 3.250 1.00 90.62 189 LEU A N 1
ATOM 1470 C CA . LEU A 1 189 ? 7.876 1.160 4.663 1.00 90.62 189 LEU A CA 1
ATOM 1471 C C . LEU A 1 189 ? 7.052 2.437 4.853 1.00 90.62 189 LEU A C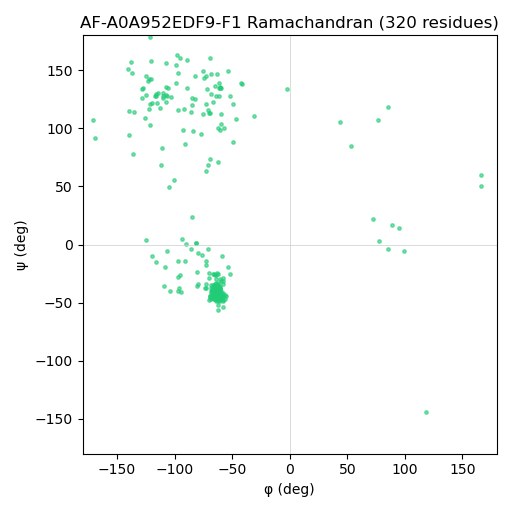 1
ATOM 1473 O O . LEU A 1 189 ? 6.247 2.497 5.780 1.00 90.62 189 LEU A O 1
ATOM 1477 N N . ALA A 1 190 ? 7.196 3.432 3.974 1.00 90.56 190 ALA A N 1
ATOM 1478 C CA . ALA A 1 190 ? 6.392 4.650 4.026 1.00 90.56 190 ALA A CA 1
ATOM 1479 C C . ALA A 1 190 ? 4.899 4.358 3.800 1.00 90.56 190 ALA A C 1
ATOM 1481 O O . ALA A 1 190 ? 4.062 4.817 4.576 1.00 90.56 190 ALA A O 1
ATOM 1482 N N . ILE A 1 191 ? 4.557 3.548 2.791 1.00 93.44 191 ILE A N 1
ATOM 1483 C CA . ILE A 1 191 ? 3.169 3.142 2.517 1.00 93.44 191 ILE A CA 1
ATOM 1484 C C . ILE A 1 191 ? 2.604 2.348 3.699 1.00 93.44 191 ILE A C 1
ATOM 1486 O O . ILE A 1 191 ? 1.516 2.659 4.183 1.00 93.44 191 ILE A O 1
ATOM 1490 N N . VAL A 1 192 ? 3.352 1.363 4.209 1.00 93.81 192 VAL A N 1
ATOM 1491 C CA . VAL A 1 192 ? 2.935 0.561 5.370 1.00 93.81 192 VAL A CA 1
ATOM 1492 C C . VAL A 1 192 ? 2.754 1.437 6.609 1.00 93.81 192 VAL A C 1
ATOM 1494 O O . VAL A 1 192 ? 1.790 1.233 7.342 1.00 93.81 192 VAL A O 1
ATOM 1497 N N . GLY A 1 193 ? 3.609 2.440 6.824 1.00 89.56 193 GLY A N 1
ATOM 1498 C CA . GLY A 1 193 ? 3.485 3.398 7.924 1.00 89.56 193 GLY A CA 1
ATOM 1499 C C . GLY A 1 193 ? 2.214 4.242 7.826 1.00 89.56 193 GLY A C 1
ATOM 1500 O O . GLY A 1 193 ? 1.465 4.344 8.799 1.00 89.56 193 GLY A O 1
ATOM 1501 N N . ILE A 1 194 ? 1.921 4.780 6.637 1.00 90.69 194 ILE A N 1
ATOM 1502 C CA . ILE A 1 194 ? 0.702 5.563 6.389 1.00 90.69 194 ILE A CA 1
ATOM 1503 C C . ILE A 1 194 ? -0.541 4.696 6.613 1.00 90.69 194 ILE A C 1
ATOM 1505 O O . ILE A 1 194 ? -1.438 5.102 7.353 1.00 90.69 194 ILE A O 1
ATOM 1509 N N . LEU A 1 195 ? -0.581 3.487 6.043 1.00 93.31 195 LEU A N 1
ATOM 1510 C CA . LEU A 1 195 ? -1.714 2.573 6.205 1.00 93.31 195 LEU A CA 1
ATOM 1511 C C . LEU A 1 195 ? -1.893 2.147 7.668 1.00 93.31 195 LEU A C 1
ATOM 1513 O O . LEU A 1 195 ? -3.007 2.194 8.185 1.00 93.31 195 LEU A O 1
ATOM 1517 N N . SER A 1 196 ? -0.802 1.800 8.357 1.00 91.50 196 SER A N 1
ATOM 1518 C CA . SER A 1 196 ? -0.825 1.398 9.770 1.00 91.50 196 SER A CA 1
ATOM 1519 C C . SER A 1 196 ? -1.345 2.508 10.682 1.00 91.50 196 SER A C 1
ATOM 1521 O O . SER A 1 196 ? -2.085 2.216 11.619 1.00 91.50 196 SER A O 1
ATOM 1523 N N . SER A 1 197 ? -1.028 3.776 10.384 1.00 90.62 197 SER A N 1
ATOM 1524 C CA . SER A 1 197 ? -1.474 4.920 11.193 1.00 90.62 197 SER A CA 1
ATOM 1525 C C . SER A 1 197 ? -3.001 5.053 11.275 1.00 90.62 197 SER A C 1
ATOM 1527 O O . SER A 1 197 ? -3.523 5.504 12.291 1.00 90.62 197 SER A O 1
ATOM 1529 N N . VAL A 1 198 ? -3.720 4.615 10.236 1.00 83.50 198 VAL A N 1
ATOM 1530 C CA . VAL A 1 198 ? -5.190 4.629 10.186 1.00 83.50 198 VAL A CA 1
ATOM 1531 C C . VAL A 1 198 ? -5.768 3.268 10.574 1.00 83.50 198 VAL A C 1
ATOM 1533 O O . VAL A 1 198 ? -6.765 3.200 11.291 1.00 83.50 198 VAL A O 1
ATOM 1536 N N . ALA A 1 199 ? -5.140 2.177 10.132 1.00 86.25 199 ALA A N 1
ATOM 1537 C CA . ALA A 1 199 ? -5.646 0.823 10.327 1.00 86.25 199 ALA A CA 1
ATOM 1538 C C . ALA A 1 199 ? -5.603 0.371 11.794 1.00 86.25 199 ALA A C 1
ATOM 1540 O O . ALA A 1 199 ? -6.571 -0.220 12.267 1.00 86.25 199 ALA A O 1
ATOM 1541 N N . ILE A 1 200 ? -4.521 0.666 12.525 1.00 86.88 200 ILE A N 1
ATOM 1542 C CA . ILE A 1 200 ? -4.364 0.244 13.926 1.00 86.88 200 ILE A CA 1
ATOM 1543 C C . ILE A 1 200 ? -5.452 0.846 14.831 1.00 86.88 200 ILE A C 1
ATOM 1545 O O . ILE A 1 200 ? -6.170 0.064 15.453 1.00 86.88 200 ILE A O 1
ATOM 1549 N N . PRO A 1 201 ? -5.649 2.180 14.909 1.00 84.75 201 PRO A N 1
ATOM 1550 C CA . PRO A 1 201 ? -6.685 2.735 15.781 1.00 84.75 201 PRO A CA 1
ATOM 1551 C C . PRO A 1 201 ? -8.094 2.302 15.355 1.00 84.75 201 PRO A C 1
ATOM 1553 O O . PRO A 1 201 ? -8.937 2.037 16.207 1.00 84.75 201 PRO A O 1
ATOM 1556 N N . ALA A 1 202 ? -8.353 2.160 14.050 1.00 76.19 202 ALA A N 1
ATOM 1557 C CA . ALA A 1 202 ? -9.637 1.662 13.561 1.00 76.19 202 ALA A CA 1
ATOM 1558 C C . ALA A 1 202 ? -9.908 0.213 14.003 1.00 76.19 202 ALA A C 1
ATOM 1560 O O . ALA A 1 202 ? -11.015 -0.103 14.438 1.00 76.19 202 ALA A O 1
ATOM 1561 N N . TYR A 1 203 ? -8.897 -0.656 13.927 1.00 84.25 203 TYR A N 1
ATOM 1562 C CA . TYR A 1 203 ? -8.998 -2.042 14.375 1.00 84.25 203 TYR A CA 1
ATOM 1563 C C . TYR A 1 203 ? -9.180 -2.144 15.893 1.00 84.25 203 TYR A C 1
ATOM 1565 O O . TYR A 1 203 ? -10.022 -2.914 16.352 1.00 84.25 203 TYR A O 1
ATOM 1573 N N . LEU A 1 204 ? -8.440 -1.348 16.671 1.00 81.31 204 LEU A N 1
ATOM 1574 C CA . LEU A 1 204 ? -8.576 -1.319 18.130 1.00 81.31 204 LEU A CA 1
ATOM 1575 C C . LEU A 1 204 ? -9.993 -0.904 18.550 1.00 81.31 204 LEU A C 1
ATOM 1577 O O . LEU A 1 204 ? -10.619 -1.634 19.315 1.00 81.31 204 LEU A O 1
ATOM 1581 N N . ASN A 1 205 ? -10.541 0.161 17.956 1.00 74.44 205 ASN A N 1
ATOM 1582 C CA . ASN A 1 205 ? -11.918 0.600 18.215 1.00 74.44 205 ASN A CA 1
ATOM 1583 C C . ASN A 1 205 ? -12.957 -0.471 17.839 1.00 74.44 205 ASN A C 1
ATOM 1585 O O . ASN A 1 205 ? -13.958 -0.645 18.531 1.00 74.44 205 ASN A O 1
ATOM 1589 N N . TYR A 1 206 ? -12.741 -1.198 16.736 1.00 79.94 206 TYR A N 1
ATOM 1590 C CA . TYR A 1 206 ? -13.634 -2.287 16.330 1.00 79.94 206 TYR A CA 1
ATOM 1591 C C . TYR A 1 206 ? -13.641 -3.427 17.355 1.00 79.94 206 TYR A C 1
ATOM 1593 O O . TYR A 1 206 ? -14.704 -3.921 17.732 1.00 79.94 206 TYR A O 1
ATOM 1601 N N . VAL A 1 207 ? -12.457 -3.830 17.824 1.00 83.50 207 VAL A N 1
ATOM 1602 C CA . VAL A 1 207 ? -12.321 -4.874 18.843 1.00 83.50 207 VAL A CA 1
ATOM 1603 C C . VAL A 1 207 ? -12.957 -4.425 20.155 1.00 83.50 207 VAL A C 1
ATOM 1605 O O . VAL A 1 207 ? -13.697 -5.200 20.748 1.00 83.50 207 VAL A O 1
ATOM 1608 N N . GLU A 1 208 ? -12.722 -3.191 20.594 1.00 80.69 208 GLU A N 1
ATOM 1609 C CA . GLU A 1 208 ? -13.334 -2.630 21.802 1.00 80.69 208 GLU A CA 1
ATOM 1610 C C . GLU A 1 208 ? -14.864 -2.643 21.718 1.00 80.69 208 GLU A C 1
ATOM 1612 O O . GLU A 1 208 ? -15.528 -3.180 22.603 1.00 80.69 208 GLU A O 1
ATOM 1617 N N . HIS A 1 209 ? -15.431 -2.183 20.600 1.00 80.19 209 HIS A N 1
ATOM 1618 C CA . HIS A 1 209 ? -16.876 -2.220 20.386 1.00 80.19 209 HIS A CA 1
ATOM 1619 C C . HIS A 1 209 ? -17.435 -3.647 20.440 1.00 80.19 209 HIS A C 1
ATOM 1621 O O . HIS A 1 209 ? -18.462 -3.890 21.076 1.00 80.19 209 HIS A O 1
ATOM 1627 N N . ALA A 1 210 ? -16.742 -4.608 19.821 1.00 79.75 210 ALA A N 1
ATOM 1628 C CA . ALA A 1 210 ? -17.132 -6.013 19.869 1.00 79.75 210 ALA A CA 1
ATOM 1629 C C . ALA A 1 210 ? -17.114 -6.570 21.302 1.00 79.75 210 ALA A C 1
ATOM 1631 O O . ALA A 1 210 ? -18.015 -7.323 21.672 1.00 79.75 210 ALA A O 1
ATOM 1632 N N . ARG A 1 211 ? -16.135 -6.174 22.128 1.00 82.19 211 ARG A N 1
ATOM 1633 C CA . ARG A 1 211 ? -16.088 -6.560 23.546 1.00 82.19 211 ARG A CA 1
ATOM 1634 C C . ARG A 1 211 ? -17.248 -5.941 24.323 1.00 82.19 211 ARG A C 1
ATOM 1636 O O . ARG A 1 211 ? -17.923 -6.644 25.065 1.00 82.19 211 ARG A O 1
ATOM 1643 N N . THR A 1 212 ? -17.543 -4.666 24.100 1.00 81.94 212 THR A N 1
ATOM 1644 C CA . THR A 1 212 ? -18.618 -3.928 24.778 1.00 81.94 212 THR A CA 1
ATOM 1645 C C . THR A 1 212 ? -20.012 -4.535 24.552 1.00 81.94 212 THR A C 1
ATOM 1647 O O . THR A 1 212 ? -20.858 -4.504 25.450 1.00 81.94 212 THR A O 1
ATOM 1650 N N . VAL A 1 213 ? -20.254 -5.160 23.394 1.00 85.50 213 VAL A N 1
ATOM 1651 C CA . VAL A 1 213 ? -21.505 -5.887 23.097 1.00 85.50 213 VAL A CA 1
ATOM 1652 C C . VAL A 1 213 ? -21.708 -7.109 24.005 1.00 85.50 213 VAL A C 1
ATOM 1654 O O . VAL A 1 213 ? -22.851 -7.416 24.363 1.00 85.50 213 VAL A O 1
ATOM 1657 N N . GLU A 1 214 ? -20.629 -7.781 24.419 1.00 85.62 214 GLU A N 1
ATOM 1658 C CA . GLU A 1 214 ? -20.689 -8.947 25.311 1.00 85.62 214 GLU A CA 1
ATOM 1659 C C . GLU A 1 214 ? -21.332 -8.576 26.654 1.00 85.62 214 GLU A C 1
ATOM 1661 O O . GLU A 1 214 ? -22.290 -9.221 27.079 1.00 85.62 214 GLU A O 1
ATOM 1666 N N . GLY A 1 215 ? -20.879 -7.482 27.278 1.00 84.50 215 GLY A N 1
ATOM 1667 C CA . GLY A 1 215 ? -21.406 -7.008 28.561 1.00 84.50 215 GLY A CA 1
ATOM 1668 C C . GLY A 1 215 ? -22.884 -6.612 28.499 1.00 84.50 215 GLY A C 1
ATOM 1669 O O . GLY A 1 215 ? -23.666 -6.994 29.370 1.00 84.50 215 GLY A O 1
ATOM 1670 N N . ASN A 1 216 ? -23.300 -5.906 27.443 1.00 87.69 216 ASN A N 1
ATOM 1671 C CA . ASN A 1 216 ? -24.704 -5.525 27.243 1.00 87.69 216 ASN A CA 1
ATOM 1672 C C . ASN A 1 216 ? -25.619 -6.753 27.115 1.00 87.69 216 ASN A C 1
ATOM 1674 O O . ASN A 1 216 ? -26.681 -6.817 27.735 1.00 87.69 216 ASN A O 1
ATOM 1678 N N . THR A 1 217 ? -25.193 -7.738 26.324 1.00 90.81 217 THR A N 1
ATOM 1679 C CA . THR A 1 217 ? -25.956 -8.974 26.101 1.00 90.81 217 THR A CA 1
ATOM 1680 C C . THR A 1 217 ? -26.076 -9.765 27.401 1.00 90.81 217 THR A C 1
ATOM 1682 O O . THR A 1 217 ? -27.181 -10.100 27.821 1.00 90.81 217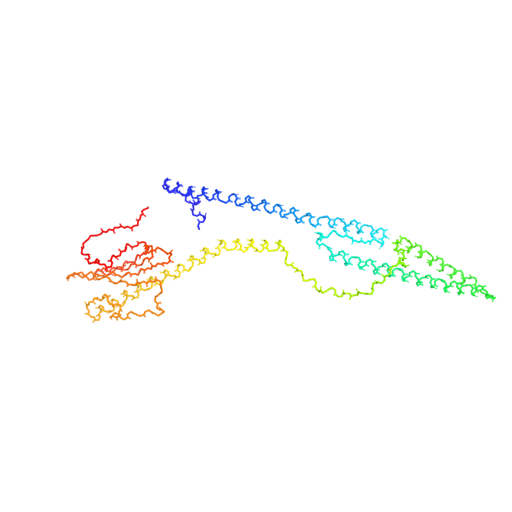 THR A O 1
ATOM 1685 N N . ALA A 1 218 ? -24.960 -9.931 28.112 1.00 89.88 218 ALA A N 1
ATOM 1686 C CA . ALA A 1 218 ? -24.889 -10.647 29.379 1.00 89.88 218 ALA A CA 1
ATOM 1687 C C . ALA A 1 218 ? -25.850 -10.087 30.445 1.00 89.88 218 ALA A C 1
ATOM 1689 O O . ALA A 1 218 ? -26.597 -10.829 31.082 1.00 89.88 218 ALA A O 1
ATOM 1690 N N . VAL A 1 219 ? -25.879 -8.762 30.616 1.00 90.44 219 VAL A N 1
ATOM 1691 C CA . VAL A 1 219 ? -26.757 -8.104 31.596 1.00 90.44 219 VAL A CA 1
ATOM 1692 C C . VAL A 1 219 ? -28.239 -8.275 31.239 1.00 90.44 219 VAL A C 1
ATOM 1694 O O . VAL A 1 219 ? -29.073 -8.476 32.125 1.00 90.44 219 VAL A O 1
ATOM 1697 N N . ARG A 1 220 ? -28.587 -8.219 29.947 1.00 92.00 220 ARG A N 1
ATOM 1698 C CA . ARG A 1 220 ? -29.967 -8.422 29.477 1.00 92.00 220 ARG A CA 1
ATOM 1699 C C . ARG A 1 220 ? -30.431 -9.862 29.658 1.00 92.00 220 ARG A C 1
ATOM 1701 O O . ARG A 1 220 ? -31.573 -10.071 30.067 1.00 92.00 220 ARG A O 1
ATOM 1708 N N . ASP A 1 221 ? -29.558 -10.825 29.393 1.00 93.44 221 ASP A N 1
ATOM 1709 C CA . ASP A 1 221 ? -29.863 -12.247 29.544 1.00 93.44 221 ASP A CA 1
ATOM 1710 C C . ASP A 1 221 ? -30.106 -12.602 31.011 1.00 93.44 221 ASP A C 1
ATOM 1712 O O . ASP A 1 221 ? -31.123 -13.213 31.340 1.00 93.44 221 ASP A O 1
ATOM 1716 N N . VAL A 1 222 ? -29.245 -12.127 31.915 1.00 92.50 222 VAL A N 1
ATOM 1717 C CA . VAL A 1 222 ? -29.439 -12.305 33.361 1.00 92.50 222 VAL A CA 1
ATOM 1718 C C . VAL A 1 222 ? -30.732 -11.644 33.832 1.00 92.50 222 VAL A C 1
ATOM 1720 O O . VAL A 1 222 ? -31.499 -12.265 34.560 1.00 92.50 222 VAL A O 1
ATOM 1723 N N . ALA A 1 223 ? -31.030 -10.422 33.381 1.00 91.50 223 ALA A N 1
ATOM 1724 C CA . ALA A 1 223 ? -32.286 -9.754 33.721 1.00 91.50 223 ALA A CA 1
ATOM 1725 C C . ALA A 1 223 ? -33.520 -10.543 33.245 1.00 91.50 223 ALA A C 1
ATOM 1727 O O . ALA A 1 223 ? -34.519 -10.611 33.956 1.00 91.50 223 ALA A O 1
ATOM 1728 N N . ARG A 1 224 ? -33.459 -11.157 32.058 1.00 94.00 224 ARG A N 1
ATOM 1729 C CA . ARG A 1 224 ? -34.532 -12.019 31.543 1.00 94.00 224 ARG A CA 1
ATOM 1730 C C . ARG A 1 224 ? -34.703 -13.280 32.394 1.00 94.00 224 ARG A C 1
ATOM 1732 O O . ARG A 1 224 ? -35.835 -13.671 32.664 1.00 94.00 224 ARG A O 1
ATOM 1739 N N . LEU A 1 225 ? -33.603 -13.913 32.798 1.00 93.81 225 LEU A N 1
ATOM 1740 C CA . LEU A 1 225 ? -33.638 -15.111 33.641 1.00 93.81 225 LEU A CA 1
ATOM 1741 C C . LEU A 1 225 ? -34.138 -14.805 35.053 1.00 93.81 225 LEU A C 1
ATOM 1743 O O . LEU A 1 225 ? -34.906 -15.587 35.598 1.00 93.81 225 LEU A O 1
ATOM 1747 N N . LEU A 1 226 ? -33.775 -13.650 35.614 1.00 91.44 226 LEU A N 1
ATOM 1748 C CA . LEU A 1 226 ? -34.307 -13.177 36.894 1.00 91.44 226 LEU A CA 1
ATOM 1749 C C . LEU A 1 226 ? -35.823 -12.992 36.848 1.00 91.44 226 LEU A C 1
ATOM 1751 O O . LEU A 1 226 ? -36.514 -13.419 37.768 1.00 91.44 226 LEU A O 1
ATOM 1755 N N . ASP A 1 227 ? -36.345 -12.399 35.773 1.00 91.62 227 ASP A N 1
ATOM 1756 C CA . ASP A 1 227 ? -37.791 -12.254 35.591 1.00 91.62 227 ASP A CA 1
ATOM 1757 C C . ASP A 1 227 ? -38.498 -13.609 35.482 1.00 91.62 227 ASP A C 1
ATOM 1759 O O . ASP A 1 227 ? -39.545 -13.797 36.094 1.00 91.62 227 ASP A O 1
ATOM 1763 N N . ALA A 1 228 ? -37.930 -14.554 34.727 1.00 93.00 228 ALA A N 1
ATOM 1764 C CA . ALA A 1 228 ? -38.482 -15.902 34.609 1.00 93.00 228 ALA A CA 1
ATOM 1765 C C . ALA A 1 228 ? -38.473 -16.629 35.964 1.00 93.00 228 ALA A C 1
ATOM 1767 O O . ALA A 1 228 ? -39.493 -17.158 36.394 1.00 93.00 228 ALA A O 1
ATOM 1768 N N . TYR A 1 229 ? -37.352 -16.563 36.682 1.00 93.00 229 TYR A N 1
ATOM 1769 C CA . TYR A 1 229 ? -37.209 -17.165 38.004 1.00 93.00 229 TYR A CA 1
ATOM 1770 C C . TYR A 1 229 ? -38.187 -16.571 39.028 1.00 93.00 229 TYR A C 1
ATOM 1772 O O . TYR A 1 229 ? -38.746 -17.296 39.853 1.00 93.00 229 TYR A O 1
ATOM 1780 N N . TYR A 1 230 ? -38.445 -15.262 38.954 1.00 90.81 230 TYR A N 1
ATOM 1781 C CA . TYR A 1 230 ? -39.434 -14.597 39.798 1.00 90.81 230 TYR A CA 1
ATOM 1782 C C . TYR A 1 230 ? -40.860 -15.080 39.522 1.00 90.81 230 TYR A C 1
ATOM 1784 O O . TYR A 1 230 ? -41.633 -15.255 40.461 1.00 90.81 230 TYR A O 1
ATOM 1792 N N . VAL A 1 231 ? -41.212 -15.311 38.254 1.00 91.81 231 VAL A N 1
ATOM 1793 C CA . VAL A 1 231 ? -42.524 -15.867 37.883 1.00 91.81 231 VAL A CA 1
ATOM 1794 C C . VAL A 1 231 ? -42.712 -17.268 38.470 1.00 91.81 231 VAL A C 1
ATOM 1796 O O . VAL A 1 231 ? -43.804 -17.577 38.942 1.00 91.81 231 VAL A O 1
ATOM 1799 N N . ASP A 1 232 ? -41.654 -18.078 38.503 1.00 92.88 232 ASP A N 1
ATOM 1800 C CA . ASP A 1 232 ? -41.726 -19.462 38.980 1.00 92.88 232 ASP A CA 1
ATOM 1801 C C . ASP A 1 232 ? -41.688 -19.583 40.514 1.00 92.88 232 ASP A C 1
ATOM 1803 O O . ASP A 1 232 ? -42.338 -20.457 41.087 1.00 92.88 232 ASP A O 1
ATOM 1807 N N . THR A 1 233 ? -40.922 -18.724 41.196 1.00 90.69 233 THR A N 1
ATOM 1808 C CA . THR A 1 233 ? -40.618 -18.878 42.635 1.00 90.69 233 THR A CA 1
ATOM 1809 C C . THR A 1 233 ? -41.157 -17.758 43.525 1.00 90.69 233 THR A C 1
ATOM 1811 O O . THR A 1 233 ? -41.204 -17.911 44.744 1.00 90.69 233 THR A O 1
ATOM 1814 N N . GLY A 1 234 ? -41.567 -16.628 42.944 1.00 88.31 234 GLY A N 1
ATOM 1815 C CA . GLY A 1 234 ? -42.047 -15.448 43.671 1.00 88.31 234 GLY A CA 1
ATOM 1816 C C . GLY A 1 234 ? -40.952 -14.582 44.314 1.00 88.31 234 GLY A C 1
ATOM 1817 O O . GLY A 1 234 ? -41.280 -13.584 44.971 1.00 88.31 234 GLY A O 1
ATOM 1818 N N . ALA A 1 235 ? -39.673 -14.923 44.124 1.00 87.50 235 ALA A N 1
ATOM 1819 C CA . ALA A 1 235 ? -38.514 -14.195 44.643 1.00 87.50 235 ALA A CA 1
ATOM 1820 C C . ALA A 1 235 ? -37.398 -14.090 43.589 1.00 87.50 235 ALA A C 1
ATOM 1822 O O . ALA A 1 235 ? -37.343 -14.884 42.652 1.00 87.50 235 ALA A O 1
ATOM 1823 N N . TYR A 1 236 ? -36.510 -13.103 43.722 1.00 89.25 236 TYR A N 1
ATOM 1824 C CA . TYR A 1 236 ? -35.301 -13.024 42.895 1.00 89.25 236 TYR A CA 1
ATOM 1825 C C . TYR A 1 236 ? -34.150 -13.786 43.562 1.00 89.25 236 TYR A C 1
ATOM 1827 O O . TYR A 1 236 ? -34.154 -14.014 44.768 1.00 89.25 236 TYR A O 1
ATOM 1835 N N . SER A 1 237 ? -33.147 -14.185 42.778 1.00 88.94 237 SER A N 1
ATOM 1836 C CA . SER A 1 237 ? -31.923 -14.807 43.293 1.00 88.94 237 SER A CA 1
ATOM 1837 C C . SER A 1 237 ? -30.703 -14.009 42.849 1.00 88.94 237 SER A C 1
ATOM 1839 O O . SER A 1 237 ? -30.638 -13.544 41.718 1.00 88.94 237 SER A O 1
ATOM 1841 N N . ASP A 1 238 ? -29.716 -13.860 43.724 1.00 86.81 238 ASP A N 1
ATOM 1842 C CA . ASP A 1 238 ? -28.417 -13.263 43.404 1.00 86.81 238 ASP A CA 1
ATOM 1843 C C . ASP A 1 238 ? -27.414 -14.283 42.832 1.00 86.81 238 ASP A C 1
ATOM 1845 O O . ASP A 1 238 ? -26.313 -13.918 42.414 1.00 86.81 238 ASP A O 1
ATOM 1849 N N . ASN A 1 239 ? -27.795 -15.562 42.770 1.00 88.06 239 ASN A N 1
ATOM 1850 C CA . ASN A 1 239 ? -26.942 -16.645 42.308 1.00 88.06 239 ASN A CA 1
ATOM 1851 C C . ASN A 1 239 ? -27.207 -16.985 40.831 1.00 88.06 239 ASN A C 1
ATOM 1853 O O . ASN A 1 239 ? -28.267 -17.497 40.465 1.00 88.06 239 ASN A O 1
ATOM 1857 N N . LEU A 1 240 ? -26.188 -16.769 39.990 1.00 88.06 240 LEU A N 1
ATOM 1858 C CA . LEU A 1 240 ? -26.223 -17.037 38.547 1.00 88.06 240 LEU A CA 1
ATOM 1859 C C . LEU A 1 240 ? -26.545 -18.501 38.201 1.00 88.06 240 LEU A C 1
ATOM 1861 O O . LEU A 1 240 ? -27.216 -18.759 37.204 1.00 88.06 240 LEU A O 1
ATOM 1865 N N . ALA A 1 241 ? -26.098 -19.460 39.016 1.00 89.81 241 ALA A N 1
ATOM 1866 C CA . ALA A 1 241 ? -26.373 -20.875 38.777 1.00 89.81 241 ALA A CA 1
ATOM 1867 C C . ALA A 1 241 ? -27.838 -21.227 39.073 1.00 89.81 241 ALA A C 1
ATOM 1869 O O . ALA A 1 241 ? -28.440 -22.005 38.336 1.00 89.81 241 ALA A O 1
ATOM 1870 N N . THR A 1 242 ? -28.427 -20.620 40.109 1.00 89.50 242 THR A N 1
ATOM 1871 C CA . THR A 1 242 ? -29.829 -20.842 40.499 1.00 89.50 242 THR A CA 1
ATOM 1872 C C . THR A 1 242 ? -30.799 -20.359 39.424 1.00 89.50 242 THR A C 1
ATOM 1874 O O . THR A 1 242 ? -31.786 -21.029 39.144 1.00 89.50 242 THR A O 1
ATOM 1877 N N . ILE A 1 243 ? -30.487 -19.237 38.769 1.00 90.62 243 ILE A N 1
ATOM 1878 C CA . ILE A 1 243 ? -31.285 -18.705 37.652 1.00 90.62 243 ILE A CA 1
ATOM 1879 C C . ILE A 1 243 ? -30.982 -19.389 36.306 1.00 90.62 243 ILE A C 1
ATOM 1881 O O . ILE A 1 243 ? -31.531 -18.994 35.280 1.00 90.62 243 ILE A O 1
ATOM 1885 N N . GLY A 1 244 ? -30.086 -20.382 36.276 1.00 90.06 244 GLY A N 1
ATOM 1886 C CA . GLY A 1 244 ? -29.734 -21.124 35.063 1.00 90.06 244 GLY A CA 1
ATOM 1887 C C . GLY A 1 244 ? -28.889 -20.344 34.050 1.00 90.06 244 GLY A C 1
ATOM 1888 O O . GLY A 1 244 ? -28.883 -20.688 32.868 1.00 90.06 244 GLY A O 1
ATOM 1889 N N . TYR A 1 245 ? -28.174 -19.297 34.470 1.00 92.00 245 TYR A N 1
ATOM 1890 C CA . TYR A 1 245 ? -27.335 -18.519 33.560 1.00 92.00 245 TYR A CA 1
ATOM 1891 C C . TYR A 1 245 ? -26.042 -19.273 33.215 1.00 92.00 245 TYR A C 1
ATOM 1893 O O . TYR A 1 245 ? -25.164 -19.461 34.058 1.00 92.00 245 TYR A O 1
ATOM 1901 N N . SER A 1 246 ? -25.911 -19.681 31.949 1.00 90.31 246 SER A N 1
ATOM 1902 C CA . SER A 1 246 ? -24.716 -20.330 31.400 1.00 90.31 246 SER A CA 1
ATOM 1903 C C . SER A 1 246 ? -24.434 -19.797 29.987 1.00 90.31 246 SER A C 1
ATOM 1905 O O . SER A 1 246 ? -25.040 -20.263 29.020 1.00 90.31 246 SER A O 1
ATOM 1907 N N . PRO A 1 247 ? -23.574 -18.772 29.841 1.00 85.38 247 PRO A N 1
ATOM 1908 C CA . PRO A 1 247 ? -23.313 -18.152 28.547 1.00 85.38 247 PRO A CA 1
ATOM 1909 C C . PRO A 1 247 ? -22.492 -19.085 27.648 1.00 85.38 247 PRO A C 1
ATOM 1911 O O . PRO A 1 247 ? -21.482 -19.653 28.072 1.00 85.38 247 PRO A O 1
ATOM 1914 N N . VAL A 1 248 ? -22.914 -19.221 26.387 1.00 86.31 248 VAL A N 1
ATOM 1915 C CA . VAL A 1 248 ? -22.206 -19.977 25.346 1.00 86.31 248 VAL A CA 1
ATOM 1916 C C . VAL A 1 248 ? -21.991 -19.051 24.144 1.00 86.31 248 VAL A C 1
ATOM 1918 O O . VAL A 1 248 ? -22.960 -18.739 23.452 1.00 86.31 248 VAL A O 1
ATOM 1921 N N . PRO A 1 249 ? -20.752 -18.610 23.856 1.00 85.50 249 PRO A N 1
ATOM 1922 C CA . PRO A 1 249 ? -19.492 -18.906 24.554 1.00 85.50 249 PRO A CA 1
ATOM 1923 C C . PRO A 1 249 ? -19.401 -18.278 25.962 1.00 85.50 249 PRO A C 1
ATOM 1925 O O . PRO A 1 249 ? -20.119 -17.319 26.245 1.00 85.50 249 PRO A O 1
ATOM 1928 N N . PRO A 1 250 ? -18.511 -18.785 26.842 1.00 85.19 250 PRO A N 1
ATOM 1929 C CA . PRO A 1 250 ? -18.313 -18.207 28.167 1.00 85.19 250 PRO A CA 1
ATOM 1930 C C . PRO A 1 250 ? -17.787 -16.773 28.068 1.00 85.19 250 PRO A C 1
ATOM 1932 O O . PRO A 1 250 ? -17.006 -16.457 27.164 1.00 85.19 250 PRO A O 1
ATOM 1935 N N . LEU A 1 251 ? -18.187 -15.935 29.029 1.00 84.31 251 LEU A N 1
ATOM 1936 C CA . LEU A 1 251 ? -17.736 -14.548 29.101 1.00 84.31 251 LEU A CA 1
ATOM 1937 C C . LEU A 1 251 ? -16.215 -14.487 29.259 1.00 84.31 251 LEU A C 1
ATOM 1939 O O . LEU A 1 251 ? -15.631 -15.214 30.066 1.00 84.31 251 LEU A O 1
ATOM 1943 N N . ARG A 1 252 ? -15.576 -13.612 28.484 1.00 83.62 252 ARG A N 1
ATOM 1944 C CA . ARG A 1 252 ? -14.120 -13.408 28.487 1.00 83.62 252 ARG A CA 1
ATOM 1945 C C . ARG A 1 252 ? -13.722 -12.077 29.092 1.00 83.62 252 ARG A C 1
ATOM 1947 O O . ARG A 1 252 ? -12.668 -11.998 29.716 1.00 83.62 252 ARG A O 1
ATOM 1954 N N . TYR A 1 253 ? -14.532 -11.045 28.874 1.00 81.19 253 TYR A N 1
ATOM 1955 C CA . TYR A 1 253 ? -14.155 -9.671 29.209 1.00 81.19 253 TYR A CA 1
ATOM 1956 C C . TYR A 1 253 ? -14.912 -9.106 30.408 1.00 81.19 253 TYR A C 1
ATOM 1958 O O . TYR A 1 253 ? -14.446 -8.145 31.012 1.00 81.19 253 TYR A O 1
ATOM 1966 N N . TYR A 1 254 ? -16.050 -9.705 30.766 1.00 82.12 254 TYR A N 1
ATOM 1967 C CA . TYR A 1 254 ? -16.947 -9.195 31.797 1.00 82.12 254 TYR A CA 1
ATOM 1968 C C . TYR A 1 254 ? -17.187 -10.204 32.920 1.00 82.12 254 TYR A C 1
ATOM 1970 O O . TYR A 1 254 ? -17.368 -11.396 32.684 1.00 82.12 254 TYR A O 1
ATOM 1978 N N . THR A 1 255 ? -17.267 -9.690 34.146 1.00 83.25 255 THR A N 1
ATOM 1979 C CA . THR A 1 255 ? -17.782 -10.402 35.324 1.00 83.25 255 THR A CA 1
ATOM 1980 C C . THR A 1 255 ? -19.148 -9.841 35.694 1.00 83.25 255 THR A C 1
ATOM 1982 O O . THR A 1 255 ? -19.313 -8.622 35.713 1.00 83.25 255 THR A O 1
ATOM 1985 N N . ILE A 1 256 ? -20.115 -10.708 36.004 1.00 84.50 256 ILE A N 1
ATOM 1986 C CA . ILE A 1 256 ? -21.466 -10.294 36.401 1.00 84.50 256 ILE A CA 1
ATOM 1987 C C . ILE A 1 256 ? -21.621 -10.320 37.921 1.00 84.50 256 ILE A C 1
ATOM 1989 O O . ILE A 1 256 ? -21.200 -11.269 38.579 1.00 84.50 256 ILE A O 1
ATOM 1993 N N . LEU A 1 257 ? -22.293 -9.303 38.454 1.00 84.44 257 LEU A N 1
ATOM 1994 C CA . LEU A 1 257 ? -22.757 -9.209 39.830 1.00 84.44 257 LEU A CA 1
ATOM 1995 C C . LEU A 1 257 ? -24.251 -8.872 39.836 1.00 84.44 257 LEU A C 1
ATOM 1997 O O . LEU A 1 257 ? -24.688 -7.969 39.121 1.00 84.44 257 LEU A O 1
ATOM 2001 N N . ILE A 1 258 ? -25.021 -9.575 40.661 1.00 86.31 258 ILE A N 1
ATOM 2002 C CA . ILE A 1 258 ? -26.428 -9.266 40.929 1.00 86.31 258 ILE A CA 1
ATOM 2003 C C . ILE A 1 258 ? -26.504 -8.655 42.325 1.00 86.31 258 ILE A C 1
ATOM 2005 O O . ILE A 1 258 ? -25.892 -9.157 43.267 1.00 86.31 258 ILE A O 1
ATOM 2009 N N . LYS A 1 259 ? -27.248 -7.562 42.462 1.00 84.81 259 LYS A N 1
ATOM 2010 C CA . LYS A 1 259 ? -27.604 -6.974 43.749 1.00 84.81 259 LYS A CA 1
ATOM 2011 C C . LYS A 1 259 ? -29.112 -6.935 43.871 1.00 84.81 259 LYS A C 1
ATOM 2013 O O . LYS A 1 259 ? -29.779 -6.289 43.067 1.00 84.81 259 LYS A O 1
ATOM 2018 N N . LEU A 1 260 ? -29.623 -7.593 44.898 1.00 86.31 260 LEU A N 1
ATOM 2019 C CA . LEU A 1 260 ? -31.026 -7.510 45.267 1.00 86.31 260 LEU A CA 1
ATOM 2020 C C . LEU A 1 260 ? -31.209 -6.343 46.238 1.00 86.31 260 LEU A C 1
ATOM 2022 O O . LEU A 1 260 ? -30.412 -6.161 47.162 1.00 86.31 260 LEU A O 1
ATOM 2026 N N . LYS A 1 261 ? -32.241 -5.537 46.010 1.00 78.44 261 LYS A N 1
ATOM 2027 C CA . LYS A 1 261 ? -32.727 -4.527 46.947 1.00 78.44 261 LYS A CA 1
ATOM 2028 C C . LYS A 1 261 ? -34.086 -5.024 47.430 1.00 78.44 261 LYS A C 1
ATOM 2030 O O . LYS A 1 261 ? -35.110 -4.670 46.860 1.00 78.44 261 LYS A O 1
ATOM 2035 N N . GLU A 1 262 ? -34.065 -5.913 48.419 1.00 67.50 262 GLU A N 1
ATOM 2036 C CA . GLU A 1 262 ? -35.286 -6.443 49.027 1.00 67.50 262 GLU A CA 1
ATOM 2037 C C . GLU A 1 262 ? -35.679 -5.593 50.241 1.00 67.50 262 GLU A C 1
ATOM 2039 O O . GLU A 1 262 ? -34.945 -5.506 51.229 1.00 67.50 262 GLU A O 1
ATOM 2044 N N . SER A 1 263 ? -36.846 -4.962 50.134 1.00 65.38 263 SER A N 1
ATOM 2045 C CA . SER A 1 263 ? -37.645 -4.418 51.235 1.00 65.38 263 SER A CA 1
ATOM 2046 C C . SER A 1 263 ? -39.015 -5.112 51.199 1.00 65.38 263 SER A C 1
ATOM 2048 O O . SER A 1 263 ? -39.410 -5.593 50.139 1.00 65.38 263 SER A O 1
ATOM 2050 N N . ASP A 1 264 ? -39.760 -5.155 52.310 1.00 58.44 264 ASP A N 1
ATOM 2051 C CA . ASP A 1 264 ? -41.056 -5.866 52.408 1.00 58.44 264 ASP A CA 1
ATOM 2052 C C . ASP A 1 264 ? -42.086 -5.455 51.324 1.00 58.44 264 ASP A C 1
ATOM 2054 O O . ASP A 1 264 ? -43.001 -6.218 51.018 1.00 58.44 264 ASP A O 1
ATOM 2058 N N . GLU A 1 265 ? -41.914 -4.286 50.691 1.00 62.38 265 GLU A N 1
ATOM 2059 C CA . GLU A 1 265 ? -42.774 -3.764 49.614 1.00 62.38 265 GLU A CA 1
ATOM 2060 C C . GLU A 1 265 ? -42.047 -3.511 48.273 1.00 62.38 265 GLU A C 1
ATOM 2062 O O . GLU A 1 265 ? -42.705 -3.278 47.259 1.00 62.38 265 GLU A O 1
ATOM 2067 N N . GLU A 1 266 ? -40.709 -3.574 48.228 1.00 69.44 266 GLU A N 1
ATOM 2068 C CA . GLU A 1 266 ? -39.902 -3.188 47.057 1.00 69.44 266 GLU A CA 1
ATOM 2069 C C . GLU A 1 266 ? -39.041 -4.375 46.603 1.00 69.44 266 GLU A C 1
ATOM 2071 O O . GLU A 1 266 ? -38.193 -4.875 47.345 1.00 69.44 266 GLU A O 1
ATOM 2076 N N . LYS A 1 267 ? -39.291 -4.854 45.379 1.00 77.62 267 LYS A N 1
ATOM 2077 C CA . LYS A 1 267 ? -38.595 -5.990 44.759 1.00 77.62 267 LYS A CA 1
ATOM 2078 C C . LYS A 1 267 ? -37.743 -5.503 43.593 1.00 77.62 267 LYS A C 1
ATOM 2080 O O . LYS A 1 267 ? -38.019 -5.797 42.425 1.00 77.62 267 LYS A O 1
ATOM 2085 N N . ASP A 1 268 ? -36.706 -4.757 43.939 1.00 86.00 268 ASP A N 1
ATOM 2086 C CA . ASP A 1 268 ? -35.776 -4.147 42.998 1.00 86.00 268 ASP A CA 1
ATOM 2087 C C . ASP A 1 268 ? -34.519 -5.009 42.832 1.00 86.00 268 ASP A C 1
ATOM 2089 O O . ASP A 1 268 ? -34.040 -5.653 43.771 1.00 86.00 268 ASP A O 1
ATOM 2093 N N . TYR A 1 269 ? -33.932 -4.990 41.635 1.00 87.00 269 TYR A N 1
ATOM 2094 C CA . TYR A 1 269 ? -32.625 -5.604 41.413 1.00 87.00 269 TYR A CA 1
ATOM 2095 C C . TYR A 1 269 ? -31.739 -4.767 40.491 1.00 87.00 269 TYR A C 1
ATOM 2097 O O . TYR A 1 269 ? -32.199 -4.074 39.581 1.00 87.00 269 TYR A O 1
ATOM 2105 N N . GLU A 1 270 ? -30.433 -4.883 40.704 1.00 87.50 270 GLU A N 1
ATOM 2106 C CA . GLU A 1 270 ? -29.388 -4.334 39.848 1.00 87.50 270 GLU A CA 1
ATOM 2107 C C . GLU A 1 270 ? -28.520 -5.484 39.328 1.00 87.50 270 GLU A C 1
ATOM 2109 O O . GLU A 1 270 ? -27.919 -6.226 40.103 1.00 87.50 270 GLU A O 1
ATOM 2114 N N . VAL A 1 271 ? -28.433 -5.623 38.008 1.00 86.19 271 VAL A N 1
ATOM 2115 C CA . VAL A 1 271 ? -27.474 -6.506 37.343 1.00 86.19 271 VAL A CA 1
ATOM 2116 C C . VAL A 1 271 ? -26.352 -5.646 36.797 1.00 86.19 271 VAL A C 1
ATOM 2118 O O . VAL A 1 271 ? -26.590 -4.697 36.048 1.00 86.19 271 VAL A O 1
ATOM 2121 N N . ARG A 1 272 ? -25.118 -5.994 37.140 1.00 84.44 272 ARG A N 1
ATOM 2122 C CA . ARG A 1 272 ? -23.925 -5.272 36.720 1.00 84.44 272 ARG A CA 1
ATOM 2123 C C . ARG A 1 272 ? -22.950 -6.209 36.032 1.00 84.44 272 ARG A C 1
ATOM 2125 O O . ARG A 1 272 ? -22.577 -7.217 36.617 1.00 84.44 272 ARG A O 1
ATOM 2132 N N . ALA A 1 273 ? -22.482 -5.845 34.845 1.00 85.31 273 ALA A N 1
ATOM 2133 C CA . ALA A 1 273 ? -21.315 -6.453 34.219 1.00 85.31 273 ALA A CA 1
ATOM 2134 C C . ALA A 1 273 ? -20.141 -5.469 34.268 1.00 85.31 273 ALA A C 1
ATOM 2136 O O . ALA A 1 273 ? -20.250 -4.358 33.757 1.00 85.31 273 ALA A O 1
ATOM 2137 N N . THR A 1 274 ? -19.027 -5.875 34.876 1.00 80.00 274 THR A N 1
ATOM 2138 C CA . THR A 1 274 ? -17.784 -5.088 34.953 1.00 80.00 274 THR A CA 1
ATOM 2139 C C . THR A 1 274 ? -16.666 -5.779 34.186 1.00 80.00 274 THR A C 1
ATOM 2141 O O . THR A 1 274 ? -16.429 -6.970 34.413 1.00 80.00 274 THR A O 1
ATOM 2144 N N . GLY A 1 275 ? -15.982 -5.042 33.315 1.00 74.00 275 GLY A N 1
ATOM 2145 C CA . GLY A 1 275 ? -14.812 -5.501 32.572 1.00 74.00 275 GLY A CA 1
ATOM 2146 C C . GLY A 1 275 ? -13.570 -4.645 32.821 1.00 74.00 275 GLY A C 1
ATOM 2147 O O . GLY A 1 275 ? -13.596 -3.695 33.599 1.00 74.00 275 GLY A O 1
ATOM 2148 N N . ASN A 1 276 ? -12.471 -5.040 32.181 1.00 71.25 276 ASN A N 1
ATOM 2149 C CA . ASN A 1 276 ? -11.229 -4.272 32.070 1.00 71.25 276 ASN A CA 1
ATOM 2150 C C . ASN A 1 276 ? -10.752 -4.382 30.613 1.00 71.25 276 ASN A C 1
ATOM 2152 O O . ASN A 1 276 ? -9.935 -5.251 30.289 1.00 71.25 276 ASN A O 1
ATOM 2156 N N . LEU A 1 277 ? -11.375 -3.626 29.709 1.00 68.75 277 LEU A N 1
ATOM 2157 C CA . LEU A 1 277 ? -11.170 -3.733 28.264 1.00 68.75 277 LEU A CA 1
ATOM 2158 C C . LEU A 1 277 ? -9.892 -3.030 27.815 1.00 68.75 277 LEU A C 1
ATOM 2160 O O . LEU A 1 277 ? -9.244 -3.521 26.882 1.00 68.75 277 LEU A O 1
ATOM 2164 N N . ASP A 1 278 ? -9.537 -1.929 28.474 1.00 67.00 278 ASP A N 1
ATOM 2165 C CA . ASP A 1 278 ? -8.462 -1.018 28.074 1.00 67.00 278 ASP A CA 1
ATOM 2166 C C . ASP A 1 278 ? -7.395 -0.770 29.162 1.00 67.00 278 ASP A C 1
ATOM 2168 O O . ASP A 1 278 ? -6.433 -0.035 28.937 1.00 67.00 278 ASP A O 1
ATOM 2172 N N . GLY A 1 279 ? -7.492 -1.449 30.308 1.00 66.00 279 GLY A N 1
ATOM 2173 C CA . GLY A 1 279 ? -6.592 -1.255 31.448 1.00 66.00 279 GLY A CA 1
ATOM 2174 C C . GLY A 1 279 ? -7.188 -0.365 32.536 1.00 66.00 279 GLY A C 1
ATOM 2175 O O . GLY A 1 279 ? -6.598 -0.261 33.617 1.00 66.00 279 GLY A O 1
ATOM 2176 N N . ASP A 1 280 ? -8.361 0.216 32.289 1.00 64.44 280 ASP A N 1
ATOM 2177 C CA . ASP A 1 280 ? -9.160 0.901 33.278 1.00 64.44 280 ASP A CA 1
ATOM 2178 C C . ASP A 1 280 ? -10.434 0.100 33.602 1.00 64.44 280 ASP A C 1
ATOM 2180 O O . ASP A 1 280 ? -11.175 -0.397 32.766 1.00 64.44 280 ASP A O 1
ATOM 2184 N N . VAL A 1 281 ? -10.668 -0.092 34.895 1.00 56.72 281 VAL A N 1
ATOM 2185 C CA . VAL A 1 281 ? -11.822 -0.845 35.422 1.00 56.72 281 VAL A CA 1
ATOM 2186 C C . VAL A 1 281 ? -13.000 0.070 35.738 1.00 56.72 281 VAL A C 1
ATOM 2188 O O . VAL A 1 281 ? -13.967 -0.351 36.373 1.00 56.72 281 VAL A O 1
ATOM 2191 N N . THR A 1 282 ? -12.870 1.353 35.418 1.00 53.16 282 THR A N 1
ATOM 2192 C CA . THR A 1 282 ? -13.832 2.378 35.800 1.00 53.16 282 THR A CA 1
ATOM 2193 C C . THR A 1 282 ? -14.839 2.617 34.694 1.00 53.16 282 THR A C 1
ATOM 2195 O O . THR A 1 282 ? -16.013 2.693 35.038 1.00 53.16 282 THR A O 1
ATOM 2198 N N . HIS A 1 283 ? -14.426 2.641 33.422 1.00 56.62 283 HIS A N 1
ATOM 2199 C CA . HIS A 1 283 ? -15.251 3.001 32.262 1.00 56.62 283 HIS A CA 1
ATOM 2200 C C . HIS A 1 283 ? -15.970 1.817 31.598 1.00 56.62 283 HIS A C 1
ATOM 2202 O O . HIS A 1 283 ? -16.937 2.025 30.864 1.00 56.62 283 HIS A O 1
ATOM 2208 N N . ASP A 1 284 ? -15.585 0.581 31.919 1.00 71.06 284 ASP A N 1
ATOM 2209 C CA . ASP A 1 284 ? -16.097 -0.622 31.257 1.00 71.06 284 ASP A CA 1
ATOM 2210 C C . ASP A 1 284 ? -17.183 -1.340 32.062 1.00 71.06 284 ASP A C 1
ATOM 2212 O O . ASP A 1 284 ? -17.082 -2.534 32.375 1.00 71.06 284 ASP A O 1
ATOM 2216 N N . ALA A 1 285 ? -18.250 -0.620 32.412 1.00 76.38 285 ALA A N 1
ATOM 2217 C CA . ALA A 1 285 ? -19.377 -1.190 33.137 1.00 76.38 285 ALA A CA 1
ATOM 2218 C C . ALA A 1 285 ? -20.708 -1.059 32.381 1.00 76.38 285 ALA A C 1
ATOM 2220 O O . ALA A 1 285 ? -21.018 -0.047 31.748 1.00 76.38 285 ALA A O 1
ATOM 2221 N N . TRP A 1 286 ? -21.522 -2.107 32.492 1.00 82.12 286 TRP A N 1
ATOM 2222 C CA . TRP A 1 286 ? -22.933 -2.123 32.122 1.00 82.12 286 TRP A CA 1
ATOM 2223 C C . TRP A 1 286 ? -23.761 -2.360 33.374 1.00 82.12 286 TRP A C 1
ATOM 2225 O O . TRP A 1 286 ? -23.494 -3.305 34.115 1.00 82.12 286 TRP A O 1
ATOM 2235 N N . VAL A 1 287 ? -24.774 -1.529 33.606 1.00 84.00 287 VAL A N 1
ATOM 2236 C CA . VAL A 1 287 ? -25.717 -1.705 34.714 1.00 84.00 287 VAL A CA 1
ATOM 2237 C C . VAL A 1 287 ? -27.138 -1.663 34.193 1.00 84.00 287 VAL A C 1
ATOM 2239 O O . VAL A 1 287 ? 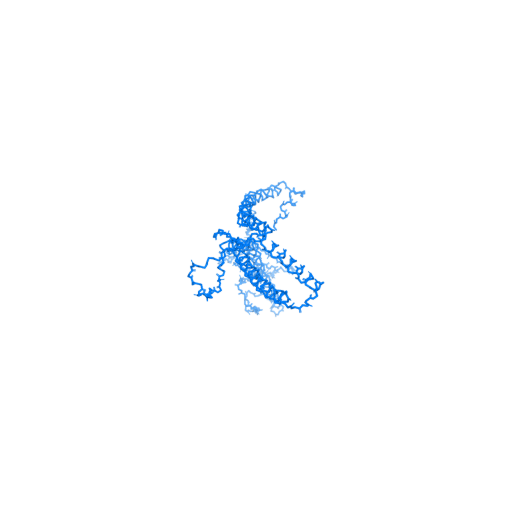-27.539 -0.699 33.541 1.00 84.00 287 VAL A O 1
ATOM 2242 N N . LEU A 1 288 ? -27.899 -2.704 34.510 1.00 87.81 288 LEU A N 1
ATOM 2243 C CA . LEU A 1 288 ? -29.339 -2.749 34.325 1.00 87.81 288 LEU A CA 1
ATOM 2244 C C . LEU A 1 288 ? -30.001 -2.778 35.692 1.00 87.81 288 LEU A C 1
ATOM 2246 O O . LEU A 1 288 ? -29.820 -3.716 36.463 1.00 87.81 288 LEU A O 1
ATOM 2250 N N . GLU A 1 289 ? -30.785 -1.748 35.966 1.00 87.06 289 GLU A N 1
ATOM 2251 C CA . GLU A 1 289 ? -31.597 -1.646 37.173 1.00 87.06 289 GLU A CA 1
ATOM 2252 C C . GLU A 1 289 ? -33.063 -1.848 36.795 1.00 87.06 289 GLU A C 1
ATOM 2254 O O . GLU A 1 289 ? -33.561 -1.196 35.867 1.00 87.06 289 GLU A O 1
ATOM 2259 N N . LYS A 1 290 ? -33.739 -2.761 37.496 1.00 87.62 290 LYS A N 1
ATOM 2260 C CA . LYS A 1 290 ? -35.188 -2.937 37.427 1.00 87.62 290 LYS A CA 1
ATOM 2261 C C . LYS A 1 290 ? -35.798 -2.466 38.740 1.00 87.62 290 LYS A C 1
ATOM 2263 O O . LYS A 1 290 ? -35.389 -2.928 39.804 1.00 87.62 290 LYS A O 1
ATOM 2268 N N . LYS A 1 291 ? -36.789 -1.588 38.619 1.00 84.75 291 LYS A N 1
ATOM 2269 C CA . LYS A 1 291 ? -37.593 -1.087 39.730 1.00 84.75 291 LYS A CA 1
ATOM 2270 C C . LYS A 1 291 ? -38.920 -1.837 39.862 1.00 84.75 291 LYS A C 1
ATOM 2272 O O . LYS A 1 291 ? -39.379 -2.489 38.921 1.00 84.75 291 LYS A O 1
ATOM 2277 N N . THR A 1 292 ? -39.552 -1.707 41.022 1.00 81.38 292 THR A N 1
ATOM 2278 C CA . THR A 1 292 ? -40.818 -2.361 41.390 1.00 81.38 292 THR A CA 1
ATOM 2279 C C . THR A 1 292 ? -41.990 -1.916 40.508 1.00 81.38 292 THR A C 1
ATOM 2281 O O . THR A 1 292 ? -42.926 -2.680 40.287 1.00 81.38 292 THR A O 1
ATOM 2284 N N . ASP A 1 293 ? -41.904 -0.728 39.905 1.00 78.62 293 ASP A N 1
ATOM 2285 C CA . ASP A 1 293 ? -42.841 -0.229 38.886 1.00 78.62 293 ASP A CA 1
ATOM 2286 C C . ASP A 1 293 ? -42.726 -0.955 37.523 1.00 78.62 293 ASP A C 1
ATOM 2288 O O . ASP A 1 293 ? -43.497 -0.686 36.602 1.00 78.62 293 ASP A O 1
ATOM 2292 N N . GLY A 1 294 ? -41.767 -1.878 37.377 1.00 78.25 294 GLY A N 1
ATOM 2293 C CA . GLY A 1 294 ? -41.470 -2.598 36.139 1.00 78.25 294 GLY A CA 1
ATOM 2294 C C . GLY A 1 294 ? -40.526 -1.852 35.193 1.00 78.25 294 GLY A C 1
ATOM 2295 O O . GLY A 1 294 ? -40.124 -2.412 34.167 1.00 78.25 294 GLY A O 1
ATOM 2296 N N . THR A 1 295 ? -40.124 -0.625 35.527 1.00 85.69 295 THR A N 1
ATOM 2297 C CA . THR A 1 295 ? -39.206 0.177 34.723 1.00 85.69 295 THR A CA 1
ATOM 2298 C C . THR A 1 295 ? -37.815 -0.449 34.738 1.00 85.69 295 THR A C 1
ATOM 2300 O O . THR A 1 295 ? -37.242 -0.727 35.793 1.00 85.69 295 THR A O 1
ATOM 2303 N N . LYS A 1 296 ? -37.237 -0.634 33.545 1.00 87.44 296 LYS A N 1
ATOM 2304 C CA . LYS A 1 296 ? -35.852 -1.083 33.360 1.00 87.44 296 LYS A CA 1
ATOM 2305 C C . LYS A 1 296 ? -35.008 0.052 32.806 1.00 87.44 296 LYS A C 1
ATOM 2307 O O . LYS A 1 296 ? -35.330 0.606 31.757 1.00 87.44 296 LYS A O 1
ATOM 2312 N N . THR A 1 297 ? -33.904 0.365 33.475 1.00 87.25 297 THR A N 1
ATOM 2313 C CA . THR A 1 297 ? -32.933 1.354 32.993 1.00 87.25 297 THR A CA 1
ATOM 2314 C C . THR A 1 297 ? -31.602 0.679 32.713 1.00 87.25 297 THR A C 1
ATOM 2316 O O . THR A 1 297 ? -31.078 -0.033 33.563 1.00 87.25 297 THR A O 1
ATOM 2319 N N . LEU A 1 298 ? -31.070 0.888 31.508 1.00 84.44 298 LEU A N 1
ATOM 2320 C CA . LEU A 1 298 ? -29.752 0.408 31.104 1.00 84.44 298 LEU A CA 1
ATOM 2321 C C . LEU A 1 298 ? -28.792 1.594 31.059 1.00 84.44 298 LEU A C 1
ATOM 2323 O O . LEU A 1 298 ? -29.075 2.597 30.403 1.00 84.44 298 LEU A O 1
ATOM 2327 N N . ARG A 1 299 ? -27.657 1.469 31.741 1.00 83.31 299 ARG A N 1
ATOM 2328 C CA . ARG A 1 299 ? -26.586 2.467 31.782 1.00 83.31 299 ARG A CA 1
ATOM 2329 C C . ARG A 1 299 ? -25.269 1.820 31.366 1.00 83.31 299 ARG A C 1
ATOM 2331 O O . ARG A 1 299 ? -25.027 0.654 31.678 1.00 83.31 299 ARG A O 1
ATOM 2338 N N . HIS A 1 300 ? -24.435 2.588 30.676 1.00 76.62 300 HIS A N 1
ATOM 2339 C CA . HIS A 1 300 ? -23.109 2.188 30.213 1.00 76.62 300 HIS A CA 1
ATOM 2340 C C . HIS A 1 300 ? -22.107 3.318 30.457 1.00 76.62 300 HIS A C 1
ATOM 2342 O O . HIS A 1 300 ? -22.489 4.488 30.389 1.00 76.62 300 HIS A O 1
ATOM 2348 N N . GLY A 1 301 ? -20.852 2.964 30.724 1.00 67.25 301 GLY A N 1
ATOM 2349 C CA . GLY A 1 301 ? -19.742 3.895 30.911 1.00 67.25 301 GLY A CA 1
ATOM 2350 C C . GLY A 1 301 ? -19.146 3.778 32.307 1.00 67.25 301 GLY A C 1
ATOM 2351 O O . GLY A 1 301 ? -19.093 2.685 32.876 1.00 67.25 301 GLY A O 1
ATOM 2352 N N . CYS A 1 302 ? -18.722 4.908 32.880 1.00 58.03 302 CYS A N 1
ATOM 2353 C CA . CYS A 1 302 ? -18.107 4.891 34.198 1.00 58.03 302 CYS A CA 1
ATOM 2354 C C . CYS A 1 302 ? -19.113 4.587 35.311 1.00 58.03 302 CYS A C 1
ATOM 2356 O O . CYS A 1 302 ? -20.020 5.382 35.571 1.00 58.03 302 CYS A O 1
ATOM 2358 N N . ILE A 1 303 ? -18.951 3.458 36.007 1.00 53.41 303 ILE A N 1
ATOM 2359 C CA . ILE A 1 303 ? -19.840 3.103 37.118 1.00 53.41 303 ILE A CA 1
ATOM 2360 C C . ILE A 1 303 ? -19.014 2.606 38.306 1.00 53.41 303 ILE A C 1
ATOM 2362 O O . ILE A 1 303 ? -18.390 1.551 38.247 1.00 53.41 303 ILE A O 1
ATOM 2366 N N . SER A 1 304 ? -19.044 3.379 39.401 1.00 47.75 304 SER A N 1
ATOM 2367 C CA . SER A 1 304 ? -18.220 3.211 40.611 1.00 47.75 304 SER A CA 1
ATOM 2368 C C . SER A 1 304 ? -18.066 1.756 41.080 1.00 47.75 304 SER A C 1
ATOM 2370 O O . SER A 1 304 ? -19.032 0.979 41.078 1.00 47.75 304 SER A O 1
ATOM 2372 N N . LYS A 1 305 ? -16.841 1.407 41.502 1.00 42.09 305 LYS A N 1
ATOM 2373 C CA . LYS A 1 305 ? -16.483 0.088 42.036 1.00 42.09 305 LYS A CA 1
ATOM 2374 C C . LYS A 1 305 ? -17.293 -0.219 43.290 1.00 42.09 305 LYS A C 1
ATOM 2376 O O . LYS A 1 305 ? -17.373 0.585 44.212 1.00 42.09 305 LYS A O 1
ATOM 2381 N N . VAL A 1 306 ? -17.811 -1.438 43.362 1.00 44.50 306 VAL A N 1
ATOM 2382 C CA . VAL A 1 306 ? -18.315 -2.002 44.614 1.00 44.50 306 VAL A CA 1
ATOM 2383 C C . VAL A 1 306 ? -17.117 -2.601 45.337 1.00 44.50 306 VAL A C 1
ATOM 2385 O O . VAL A 1 306 ? -16.441 -3.475 44.798 1.00 44.50 306 VAL A O 1
ATOM 2388 N N . ASN A 1 307 ? -16.823 -2.114 46.538 1.00 39.66 307 ASN A N 1
ATOM 2389 C CA . ASN A 1 307 ? -15.839 -2.737 47.411 1.00 39.66 307 ASN A CA 1
ATOM 2390 C C . ASN A 1 307 ? -16.319 -4.168 47.743 1.00 39.66 307 ASN A C 1
ATOM 2392 O O . ASN A 1 307 ? -17.457 -4.313 48.196 1.00 39.66 307 ASN A O 1
ATOM 2396 N N . PRO A 1 308 ? -15.501 -5.224 47.563 1.00 37.81 308 PRO A N 1
ATOM 2397 C CA . PRO A 1 308 ? -15.921 -6.614 47.791 1.00 37.81 308 PRO A CA 1
ATOM 2398 C C . PRO A 1 308 ? -16.411 -6.921 49.218 1.00 37.81 308 PRO A C 1
ATOM 2400 O O . PRO A 1 308 ? -16.912 -8.013 49.468 1.00 37.81 308 PRO A O 1
ATOM 2403 N N . LYS A 1 309 ? -16.231 -5.991 50.165 1.00 37.41 309 LYS A N 1
ATOM 2404 C CA . LYS A 1 309 ? -16.601 -6.135 51.580 1.00 37.41 309 LYS A CA 1
ATOM 2405 C C . LYS A 1 309 ? -17.839 -5.335 52.004 1.00 37.41 309 LYS A C 1
ATOM 2407 O O . LYS A 1 309 ? -18.282 -5.497 53.139 1.00 37.41 309 LYS A O 1
ATOM 2412 N N . ASP A 1 310 ? -18.414 -4.508 51.134 1.00 40.09 310 ASP A N 1
ATOM 2413 C CA . ASP A 1 310 ? -19.452 -3.560 51.545 1.00 40.09 310 ASP A CA 1
ATOM 2414 C C . ASP A 1 310 ? -20.867 -4.140 51.385 1.00 40.09 310 ASP A C 1
ATOM 2416 O O . ASP A 1 310 ? -21.476 -4.090 50.316 1.00 40.09 310 ASP A O 1
ATOM 2420 N N . LYS A 1 311 ? -21.428 -4.640 52.497 1.00 44.72 311 LYS A N 1
ATOM 2421 C CA . LYS A 1 311 ? -22.880 -4.609 52.740 1.00 44.72 311 LYS A CA 1
ATOM 2422 C C . LYS A 1 311 ? -23.239 -3.180 53.156 1.00 44.72 311 LYS A C 1
ATOM 2424 O O . LYS A 1 311 ? -23.091 -2.851 54.328 1.00 44.72 311 LYS A O 1
ATOM 2429 N N . LEU A 1 312 ? -23.676 -2.321 52.235 1.00 36.56 312 LEU A N 1
ATOM 2430 C CA . LEU A 1 312 ? -24.053 -0.947 52.589 1.00 36.56 312 LEU A CA 1
ATOM 2431 C C . LEU A 1 312 ? -25.504 -0.636 52.228 1.00 36.56 312 LEU A C 1
ATOM 2433 O O . LEU A 1 312 ? -25.867 -0.380 51.082 1.00 36.56 312 LEU A O 1
ATOM 2437 N N . VAL A 1 313 ? -26.303 -0.651 53.292 1.00 33.62 313 VAL A N 1
ATOM 2438 C CA . VAL A 1 313 ? -27.540 0.103 53.473 1.00 33.62 313 VAL A CA 1
ATOM 2439 C C . VAL A 1 313 ? -27.188 1.596 53.486 1.00 33.62 313 VAL A C 1
ATOM 2441 O O . VAL A 1 313 ? -26.349 2.018 54.275 1.00 33.62 313 VAL A O 1
ATOM 2444 N N . GLY A 1 314 ? -27.865 2.393 52.655 1.00 37.00 314 GLY A N 1
ATOM 2445 C CA . GLY A 1 314 ? -27.922 3.854 52.787 1.00 37.00 314 GLY A CA 1
ATOM 2446 C C . GLY A 1 314 ? -26.779 4.671 52.152 1.00 37.00 314 GLY A C 1
ATOM 2447 O O . GLY A 1 314 ? -25.648 4.663 52.614 1.00 37.00 314 GLY A O 1
ATOM 2448 N N . LYS A 1 315 ? -27.174 5.513 51.184 1.00 28.55 315 LYS A N 1
ATOM 2449 C CA . LYS A 1 315 ? -26.517 6.733 50.649 1.00 28.55 315 LYS A CA 1
ATOM 2450 C C . LYS A 1 315 ? -25.313 6.624 49.673 1.00 28.55 315 LYS A C 1
ATOM 2452 O O . LYS A 1 315 ? -24.176 6.366 50.035 1.00 28.55 315 LYS A O 1
ATOM 2457 N N . ILE A 1 316 ? -25.664 6.957 48.424 1.00 41.03 316 ILE A N 1
ATOM 2458 C CA . ILE A 1 316 ? -24.988 7.584 47.262 1.00 41.03 316 ILE A CA 1
ATOM 2459 C C . ILE A 1 316 ? -23.523 8.054 47.406 1.00 41.03 316 ILE A C 1
ATOM 2461 O O . ILE A 1 316 ? -23.232 8.890 48.257 1.00 41.03 316 ILE A O 1
ATOM 2465 N N . VAL A 1 317 ? -22.692 7.716 46.402 1.00 27.61 317 VAL A N 1
ATOM 2466 C CA . VAL A 1 317 ? -21.601 8.572 45.880 1.00 27.61 317 VAL A CA 1
ATOM 2467 C C . VAL A 1 317 ? -21.561 8.465 44.343 1.00 27.61 317 VAL A C 1
ATOM 2469 O O . VAL A 1 317 ? -21.321 7.390 43.794 1.00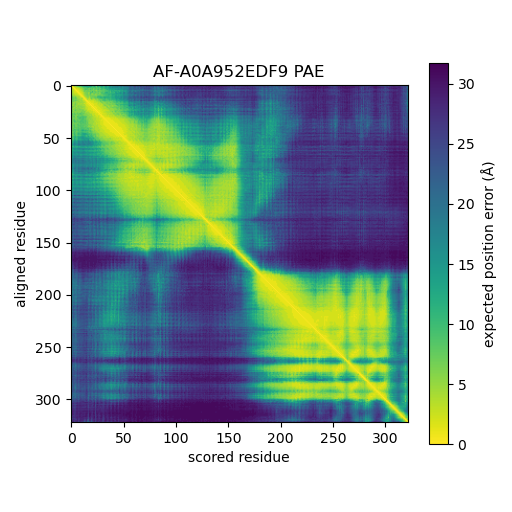 27.61 317 VAL A O 1
ATOM 2472 N N . TYR A 1 318 ? -21.841 9.581 43.660 1.00 38.03 318 TYR A N 1
ATOM 2473 C CA . TYR A 1 318 ? -21.636 9.779 42.219 1.00 38.03 318 TYR A CA 1
ATOM 2474 C C . TYR A 1 318 ? -20.138 9.961 41.933 1.00 38.03 318 TYR A C 1
ATOM 2476 O O . TYR A 1 318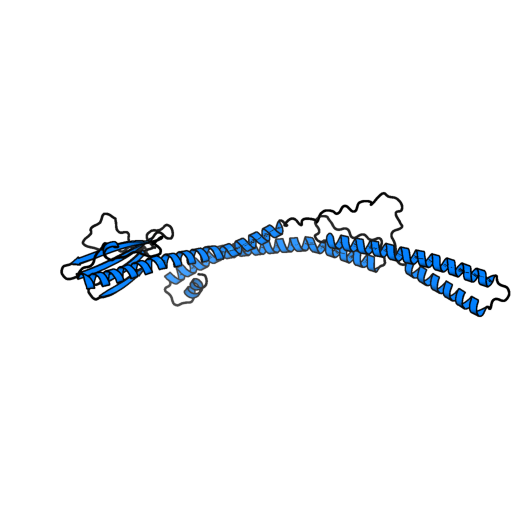 ? -19.442 10.584 42.732 1.00 38.03 318 TYR A O 1
ATOM 2484 N N . GLY A 1 319 ? -19.639 9.444 40.808 1.00 28.50 319 GLY A N 1
ATOM 2485 C CA . GLY A 1 319 ? -18.235 9.613 40.440 1.00 28.50 319 GLY A CA 1
ATOM 2486 C C . GLY A 1 319 ? -17.923 9.187 39.010 1.00 28.50 319 GLY A C 1
ATOM 2487 O O . GLY A 1 319 ? -17.583 8.034 38.761 1.00 28.50 319 GLY A O 1
ATOM 2488 N N . CYS A 1 320 ? -18.002 10.149 38.098 1.00 32.97 320 CYS A N 1
ATOM 2489 C CA . CYS A 1 320 ? -17.057 10.333 36.996 1.00 32.97 320 CYS A CA 1
ATOM 2490 C C . CYS A 1 320 ? -16.663 11.808 37.107 1.00 32.97 320 CYS A C 1
ATOM 2492 O O . CYS A 1 320 ? -17.543 12.624 37.376 1.00 32.97 320 CYS A O 1
ATOM 2494 N N . ALA A 1 321 ? -15.378 12.142 37.020 1.00 32.78 321 ALA A N 1
ATOM 2495 C CA . ALA A 1 321 ? -14.981 13.545 36.988 1.00 32.78 321 ALA A CA 1
ATOM 2496 C C . ALA A 1 321 ? -15.597 14.215 35.746 1.00 32.78 321 ALA A C 1
ATOM 2498 O O . ALA A 1 321 ? -15.582 13.604 34.675 1.00 32.78 321 ALA A O 1
ATOM 2499 N N . ASP A 1 322 ? -16.161 15.411 35.941 1.00 32.00 322 ASP A N 1
ATOM 2500 C CA . ASP A 1 322 ? -16.570 16.337 34.877 1.00 32.00 322 ASP A CA 1
ATOM 2501 C C . ASP A 1 322 ? -15.383 16.720 33.973 1.00 32.00 322 ASP A C 1
ATOM 2503 O O . ASP A 1 322 ? -14.250 16.855 34.503 1.00 32.00 322 ASP A O 1
#

Foldseek 3Di:
DPVVLVVQCVDPDDPVSVVVSVVVVVVVCVPVPVVVVVVVVVVVVVVVVVCVQEVVLVVLVVVQVVVVVQQALVDQRDDDPSHPCVVVSVVVNVVSVVVLVVLVVVLVVLVVVLVVLVVVLVVLVPDPPRDVVVSVVSVVVSVVSVVVVVVSVSHDHDPPCPDDDDPPDPPPPDDPPPPQDPVNVVVVVVVVVVCCVPVVVVVLVVVLVVLLVLFVVLQVVLVVLQVVVCVVPVAGDQDCVSSVNDDVVDRDFWDWGKDFDDDVQWTKIKIKIFGCSPNDRFFRMWIWIATPVRDIDIDHTGDDDDDPPDPDDDDDDDDDDD

Nearest PDB structures (foldseek):
  3emo-assembly1_B  TM=4.062E-01  e=4.199E-01  Haemophilus influenzae
  2ykt-assembly1_A-2  TM=4.746E-01  e=2.447E+00  Homo sapiens
  3px2-assembly1_D  TM=4.505E-01  e=5.907E+00  Streptomyces fradiae
  8h2i-assembly1_bQ  TM=2.543E-01  e=5.907E+00  Paramecium bursaria Chlorella virus 1

Mean predicted aligned error: 18.07 Å